Protein AF-A0A3P1VFT1-F1 (afdb_monomer)

Solvent-accessible surface area (backbone atoms only — not comparable to full-atom values): 15366 Å² total; per-residue (Å²): 92,72,48,97,87,68,54,73,53,83,83,73,58,94,86,58,62,44,76,49,86,58,48,76,47,78,49,64,51,99,87,63,56,75,48,77,50,76,49,65,57,66,39,78,56,58,48,10,32,35,35,38,40,36,21,36,88,88,65,50,74,77,51,82,69,41,78,70,46,71,70,36,50,44,68,43,76,52,70,61,79,86,79,92,46,87,33,45,38,85,73,41,82,46,87,66,40,48,51,54,36,49,71,44,80,45,80,32,57,35,31,27,42,68,26,79,34,60,32,38,43,39,41,25,37,43,67,82,77,54,83,39,78,57,78,78,71,44,75,48,72,47,41,35,73,36,72,60,91,75,79,65,62,72,60,50,46,54,39,24,39,72,36,31,41,86,71,43,54,45,65,81,72,48,88,73,59,38,31,46,59,54,59,77,76,25,56,31,47,32,36,28,28,69,60,82,81,90,84,57,72,86,51,80,81,63,51,51,72,40,52,74,40,83,90,43,96,52,40,21,49,37,53,74,74,42,67,76,67,77,71,75,82,91,84,86,84,87,85,81,55,72,48,64,48,100,84,69,49,83,41,72,63,130

Sequence (254 aa):
TVDPTGKVTFTPNKDFVGTATGVTIVRKDTNGTVAKATYTPRVLSEDGTVIAKYVNKEGEAIADTTVVVENEETGTSYTSSAKTIPGYVLTETPANANGTVTNGLTTITYVYEKATQNATVTYVDVTTGTEKVLGDIDKASGKFDEVINYSTEDRIIALQKAGYELVNDGFTTEDGRVYDADDTKNNFKVTVKQRVEPVTPNDEKPVPGQPVNPEDPNSPVWPNTAENLELTKTVTRTIKYRYNDENGKEVTAD

Structure (mmCIF, N/CA/C/O backbone):
data_AF-A0A3P1VFT1-F1
#
_entry.id   AF-A0A3P1VFT1-F1
#
loop_
_atom_site.group_PDB
_atom_site.id
_atom_site.type_symbol
_atom_site.label_atom_id
_atom_site.label_alt_id
_atom_site.label_comp_id
_atom_site.label_asym_id
_atom_site.label_entity_id
_atom_site.label_seq_id
_atom_site.pdbx_PDB_ins_code
_atom_site.Cartn_x
_atom_site.Cartn_y
_atom_site.Cartn_z
_atom_site.occupancy
_atom_site.B_iso_or_equiv
_atom_site.auth_seq_id
_atom_site.auth_comp_id
_atom_site.auth_asym_id
_atom_site.auth_atom_id
_atom_site.pdbx_PDB_model_num
ATOM 1 N N . THR A 1 1 ? -32.653 -6.678 62.222 1.00 70.44 1 THR A N 1
ATOM 2 C CA . THR A 1 1 ? -33.210 -7.062 63.544 1.00 70.44 1 THR A CA 1
ATOM 3 C C . THR A 1 1 ? -32.230 -7.976 64.261 1.00 70.44 1 THR A C 1
ATOM 5 O O . THR A 1 1 ? -31.351 -8.522 63.602 1.00 70.44 1 THR A O 1
ATOM 8 N N . VAL A 1 2 ? -32.331 -8.117 65.586 1.00 70.94 2 VAL A N 1
ATOM 9 C CA . VAL A 1 2 ? -31.485 -9.024 66.387 1.00 70.94 2 VAL A CA 1
ATOM 10 C C . VAL A 1 2 ? -32.386 -10.073 67.029 1.00 70.94 2 VAL A C 1
ATOM 12 O O . VAL A 1 2 ? -33.408 -9.703 67.604 1.00 70.94 2 VAL A O 1
ATOM 15 N N . ASP A 1 3 ? -32.045 -11.352 66.902 1.00 78.44 3 ASP A N 1
ATOM 16 C CA . ASP A 1 3 ? -32.818 -12.446 67.497 1.00 78.44 3 ASP A CA 1
ATOM 17 C C . ASP A 1 3 ? -32.327 -12.819 68.920 1.00 78.44 3 ASP A C 1
ATOM 19 O O . ASP A 1 3 ? -31.265 -12.352 69.347 1.00 78.44 3 ASP A O 1
ATOM 23 N N . PRO A 1 4 ? -33.064 -13.659 69.680 1.00 79.88 4 PRO A N 1
ATOM 24 C CA . PRO A 1 4 ? -32.678 -14.073 71.035 1.00 79.88 4 PRO A CA 1
ATOM 25 C C . PRO A 1 4 ? -31.351 -14.843 71.128 1.00 79.88 4 PRO A C 1
ATOM 27 O O . PRO A 1 4 ? -30.781 -14.940 72.212 1.00 79.88 4 PRO A O 1
ATOM 30 N N . THR A 1 5 ? -30.844 -15.379 70.012 1.00 79.12 5 THR A N 1
ATOM 31 C CA . THR A 1 5 ? -29.529 -16.043 69.935 1.00 79.12 5 THR A CA 1
ATOM 32 C C . THR A 1 5 ? -28.393 -15.052 69.662 1.00 79.12 5 THR A C 1
ATOM 34 O O . THR A 1 5 ? -27.215 -15.406 69.694 1.00 79.12 5 THR A O 1
ATOM 37 N N . GLY A 1 6 ? -28.731 -13.780 69.427 1.00 70.31 6 GLY A N 1
ATOM 38 C CA . GLY A 1 6 ? -27.792 -12.719 69.101 1.00 70.31 6 GLY A CA 1
ATOM 39 C C . GLY A 1 6 ? -27.415 -12.662 67.621 1.00 70.31 6 GLY A C 1
ATOM 40 O O . GLY A 1 6 ? -26.477 -11.935 67.287 1.00 70.31 6 GLY A O 1
ATOM 41 N N . LYS A 1 7 ? -28.116 -13.387 66.737 1.00 75.88 7 LYS A N 1
ATOM 42 C CA . LYS A 1 7 ? -27.931 -13.284 65.287 1.00 75.88 7 LYS A CA 1
ATOM 43 C C . LYS A 1 7 ? -28.556 -11.984 64.794 1.00 75.88 7 LYS A C 1
ATOM 45 O O . LYS A 1 7 ? -29.716 -11.677 65.079 1.00 75.88 7 LYS A O 1
ATOM 50 N N . VAL A 1 8 ? -27.780 -11.219 64.033 1.00 71.44 8 VAL A N 1
ATOM 51 C CA . VAL A 1 8 ? -28.236 -9.974 63.412 1.00 71.44 8 VAL A CA 1
ATOM 52 C C . VAL A 1 8 ? -28.584 -10.239 61.957 1.00 71.44 8 VAL A C 1
ATOM 54 O O . VAL A 1 8 ? -27.780 -10.801 61.220 1.00 71.44 8 VAL A O 1
ATOM 57 N N . THR A 1 9 ? -29.789 -9.844 61.550 1.00 68.25 9 THR A N 1
ATOM 58 C CA . THR A 1 9 ? -30.259 -9.972 60.164 1.00 68.25 9 THR A CA 1
ATOM 59 C C . THR A 1 9 ? -30.425 -8.588 59.550 1.00 68.25 9 THR A C 1
ATOM 61 O O . THR A 1 9 ? -31.072 -7.717 60.148 1.00 68.25 9 THR A O 1
ATOM 64 N N . PHE A 1 10 ? -29.847 -8.402 58.364 1.00 70.19 10 PHE A N 1
ATOM 65 C CA . PHE A 1 10 ? -29.941 -7.190 57.556 1.00 70.19 10 PHE A CA 1
ATOM 66 C C . PHE A 1 10 ? -30.711 -7.516 56.280 1.00 70.19 10 PHE A C 1
ATOM 68 O O . PHE A 1 10 ? -30.392 -8.492 55.606 1.00 70.19 10 PHE A O 1
ATOM 75 N N . THR A 1 11 ? -31.700 -6.690 55.954 1.00 71.81 11 THR A N 1
ATOM 76 C CA . THR A 1 11 ? -32.383 -6.729 54.661 1.00 71.81 11 THR A CA 1
ATOM 77 C C . THR A 1 11 ? -32.051 -5.414 53.966 1.00 71.81 11 THR A C 1
ATOM 79 O O . THR A 1 11 ? -32.674 -4.403 54.296 1.00 71.81 11 THR A O 1
ATOM 82 N N . PRO A 1 12 ? -31.017 -5.367 53.109 1.00 67.06 12 PRO A N 1
ATOM 83 C CA . PRO A 1 12 ? -30.743 -4.167 52.330 1.00 67.06 12 PRO A CA 1
ATOM 84 C C . PRO A 1 12 ? -31.927 -3.870 51.402 1.00 67.06 12 PRO A C 1
ATOM 86 O O . PRO A 1 12 ? -32.680 -4.776 51.031 1.00 67.06 12 PRO A O 1
ATOM 89 N N . ASN A 1 13 ? -32.097 -2.601 51.021 1.00 73.94 13 ASN A N 1
ATOM 90 C CA . ASN A 1 13 ? -32.997 -2.285 49.914 1.00 73.94 13 ASN A CA 1
ATOM 91 C C . ASN A 1 13 ? -32.516 -3.056 48.682 1.00 73.94 13 ASN A C 1
ATOM 93 O O . ASN A 1 13 ? -31.310 -3.185 48.482 1.00 73.94 13 ASN A O 1
ATOM 97 N N . LYS A 1 14 ? -33.448 -3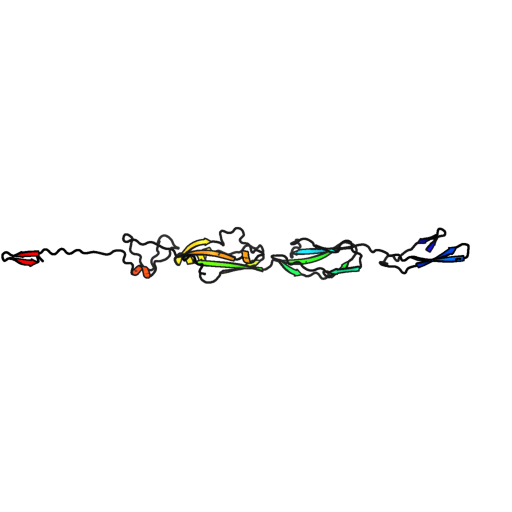.566 47.872 1.00 68.19 14 LYS A N 1
ATOM 98 C CA . LYS A 1 14 ? -33.123 -4.429 46.727 1.00 68.19 14 LYS A CA 1
ATOM 99 C C . LYS A 1 14 ? -32.102 -3.795 45.769 1.00 68.19 14 LYS A C 1
ATOM 101 O O . LYS A 1 14 ? -31.284 -4.517 45.217 1.00 68.19 14 LYS A O 1
ATOM 106 N N . ASP A 1 15 ? -32.115 -2.469 45.662 1.00 69.25 15 ASP A N 1
ATOM 107 C CA . ASP A 1 15 ? -31.240 -1.695 44.775 1.00 69.25 15 ASP A CA 1
ATOM 108 C C . ASP A 1 15 ? -30.044 -1.053 45.514 1.00 69.25 15 ASP A C 1
ATOM 110 O O . ASP A 1 15 ? -29.349 -0.202 44.964 1.00 69.25 15 ASP A O 1
ATOM 114 N N . PHE A 1 16 ? -29.815 -1.393 46.790 1.00 72.81 16 PHE A N 1
ATOM 115 C CA . PHE A 1 16 ? -28.716 -0.830 47.577 1.00 72.81 16 PHE A CA 1
ATOM 116 C C . PHE A 1 16 ? -27.405 -1.566 47.298 1.00 72.81 16 PHE A C 1
ATOM 118 O O . PHE A 1 16 ? -27.253 -2.729 47.664 1.00 72.81 16 PHE A O 1
ATOM 125 N N . VAL A 1 17 ? -26.443 -0.844 46.730 1.00 69.69 17 VAL A N 1
ATOM 126 C CA . VAL A 1 17 ? -25.058 -1.272 46.504 1.00 69.69 17 VAL A CA 1
ATOM 127 C C . VAL A 1 17 ? -24.128 -0.380 47.326 1.00 69.69 17 VAL A C 1
ATOM 129 O O . VAL A 1 17 ? -24.377 0.818 47.482 1.00 69.69 17 VAL A O 1
ATOM 132 N N . GLY A 1 18 ? -23.047 -0.952 47.853 1.00 70.19 18 GLY A N 1
ATOM 133 C CA . GLY A 1 18 ? -22.011 -0.227 48.581 1.00 70.19 18 GLY A CA 1
ATOM 134 C C . GLY A 1 18 ? -22.064 -0.419 50.097 1.00 70.19 18 GLY A C 1
ATOM 135 O O . GLY A 1 18 ? -22.628 -1.380 50.627 1.00 70.19 18 GLY A O 1
ATOM 136 N N . THR A 1 19 ? -21.390 0.472 50.823 1.00 77.94 19 THR A N 1
ATOM 137 C CA . THR A 1 19 ? -21.231 0.379 52.282 1.00 77.94 19 THR A CA 1
ATOM 138 C C . THR A 1 19 ? -22.463 0.942 52.986 1.00 77.94 19 THR A C 1
ATOM 140 O O . THR A 1 19 ? -22.729 2.141 52.919 1.00 77.94 19 THR A O 1
ATOM 143 N N . ALA A 1 20 ? -23.217 0.090 53.682 1.00 79.44 20 ALA A N 1
ATOM 144 C CA . ALA A 1 20 ? -24.379 0.520 54.453 1.00 79.44 20 ALA A CA 1
ATOM 145 C C . ALA A 1 20 ? -23.966 1.323 55.690 1.00 79.44 20 ALA A C 1
ATOM 147 O O . ALA A 1 20 ? -22.851 1.203 56.200 1.00 79.44 20 ALA A O 1
ATOM 148 N N . THR A 1 21 ? -24.899 2.108 56.230 1.00 80.94 21 THR A N 1
ATOM 149 C CA . THR A 1 21 ? -24.717 2.712 57.550 1.00 80.94 21 THR A CA 1
ATOM 150 C C . THR A 1 21 ? -24.492 1.608 58.587 1.00 80.94 21 THR A C 1
ATOM 152 O O . THR A 1 21 ? -25.321 0.709 58.741 1.00 80.94 21 THR A O 1
ATOM 155 N N . GLY A 1 22 ? -23.356 1.665 59.287 1.00 82.94 22 GLY A N 1
ATOM 156 C CA . GLY A 1 22 ? -23.007 0.679 60.304 1.00 82.94 22 GLY A CA 1
ATOM 157 C C . GLY A 1 22 ? -23.986 0.686 61.478 1.00 82.94 22 GLY A C 1
ATOM 158 O O . GLY A 1 22 ? -24.492 1.732 61.885 1.00 82.94 22 GLY A O 1
ATOM 159 N N . VAL A 1 23 ? -24.237 -0.491 62.045 1.00 81.06 23 VAL A N 1
ATOM 160 C CA . VAL A 1 23 ? -25.089 -0.669 63.221 1.00 81.06 23 VAL A CA 1
ATOM 161 C C . VAL A 1 23 ? -24.216 -0.965 64.434 1.00 81.06 23 VAL A C 1
ATOM 163 O O . VAL A 1 23 ? -23.405 -1.892 64.428 1.00 81.06 23 VAL A O 1
ATOM 166 N N . THR A 1 24 ? -24.403 -0.186 65.496 1.00 84.81 24 THR A N 1
ATOM 167 C CA . THR A 1 24 ? -23.727 -0.399 66.779 1.00 84.81 24 THR A CA 1
ATOM 168 C C . THR A 1 24 ? -24.497 -1.419 67.608 1.00 84.81 24 THR A C 1
ATOM 170 O O . THR A 1 24 ? -25.638 -1.183 68.002 1.00 84.81 24 THR A O 1
ATOM 173 N N . ILE A 1 25 ? -23.857 -2.544 67.913 1.00 82.56 25 ILE A N 1
ATOM 174 C CA . ILE A 1 25 ? -24.369 -3.569 68.817 1.00 82.56 25 ILE A CA 1
ATOM 175 C C . ILE A 1 25 ? -23.838 -3.295 70.219 1.00 82.56 25 ILE A C 1
ATOM 177 O O . ILE A 1 25 ? -22.652 -3.029 70.415 1.00 82.56 25 ILE A O 1
ATOM 181 N N . VAL A 1 26 ? -24.733 -3.388 71.199 1.00 83.31 26 VAL A N 1
ATOM 182 C CA . VAL A 1 26 ? -24.432 -3.205 72.616 1.00 83.31 26 VAL A CA 1
ATOM 183 C C . VAL A 1 26 ? -24.790 -4.492 73.353 1.00 83.31 26 VAL A C 1
ATOM 185 O O . VAL A 1 26 ? -25.928 -4.950 73.264 1.00 83.31 26 VAL A O 1
ATOM 188 N N . ARG A 1 27 ? -23.841 -5.076 74.089 1.00 79.94 27 ARG A N 1
ATOM 189 C CA . ARG A 1 27 ? -24.112 -6.168 75.039 1.00 79.94 27 ARG A CA 1
ATOM 190 C C . ARG A 1 27 ? -23.736 -5.740 76.446 1.00 79.94 27 ARG A C 1
ATOM 192 O O . ARG A 1 27 ? -22.723 -5.078 76.640 1.00 79.94 27 ARG A O 1
ATOM 199 N N . LYS A 1 28 ? -24.563 -6.128 77.413 1.00 84.56 28 LYS A N 1
ATOM 200 C CA . LYS A 1 28 ? -24.354 -5.893 78.840 1.00 84.56 28 LYS A CA 1
ATOM 201 C C . LYS A 1 28 ? -24.137 -7.247 79.513 1.00 84.56 28 LYS A C 1
ATOM 203 O O . LYS A 1 28 ? -24.934 -8.155 79.283 1.00 84.56 28 LYS A O 1
ATOM 208 N N . ASP A 1 29 ? -23.052 -7.400 80.265 1.00 80.38 29 ASP A N 1
ATOM 209 C CA . ASP A 1 29 ? -22.820 -8.615 81.052 1.00 80.38 29 ASP A CA 1
ATOM 210 C C . ASP A 1 29 ? -23.752 -8.671 82.283 1.00 80.38 29 ASP A C 1
ATOM 212 O O . ASP A 1 29 ? -24.492 -7.725 82.573 1.00 80.38 29 ASP A O 1
ATOM 216 N N . THR A 1 30 ? -23.722 -9.782 83.023 1.00 81.94 30 THR A N 1
ATOM 217 C CA . THR A 1 30 ? -24.520 -9.978 84.249 1.00 81.94 30 THR A CA 1
ATOM 218 C C . THR A 1 30 ? -24.206 -8.973 85.360 1.00 81.94 30 THR A C 1
ATOM 220 O O . THR A 1 30 ? -25.039 -8.774 86.239 1.00 81.94 30 THR A O 1
ATOM 223 N N . ASN A 1 31 ? -23.045 -8.315 85.309 1.00 82.44 31 ASN A N 1
ATOM 224 C CA . ASN A 1 31 ? -22.609 -7.302 86.275 1.00 82.44 31 ASN A CA 1
ATOM 225 C C . ASN A 1 31 ? -22.905 -5.870 85.808 1.00 82.44 31 ASN A C 1
ATOM 227 O O . ASN A 1 31 ? -22.714 -4.904 86.542 1.00 82.44 31 ASN A O 1
ATOM 231 N N . GLY A 1 32 ? -23.406 -5.723 84.589 1.00 77.44 32 GLY A N 1
ATOM 232 C CA . GLY A 1 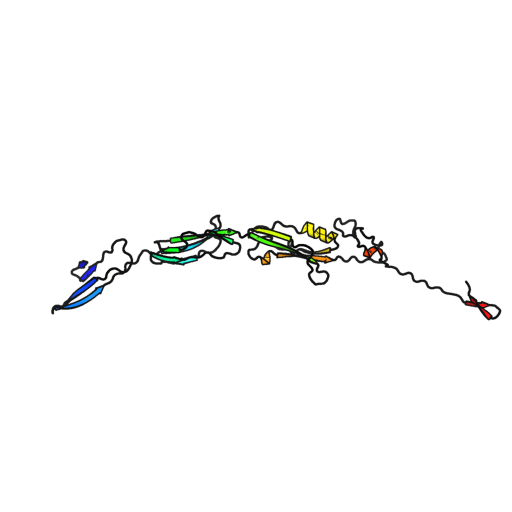32 ? -23.801 -4.467 84.001 1.00 77.44 32 GLY A CA 1
ATOM 233 C C . GLY A 1 32 ? -22.740 -3.733 83.184 1.00 77.44 32 GLY A C 1
ATOM 234 O O . GLY A 1 32 ? -23.024 -2.631 82.706 1.00 77.44 32 GLY A O 1
ATOM 235 N N . THR A 1 33 ? -21.575 -4.338 82.967 1.00 83.62 33 THR A N 1
ATOM 236 C CA . THR A 1 33 ? -20.521 -3.807 82.099 1.00 83.62 33 THR A CA 1
ATOM 237 C C . THR A 1 33 ? -20.969 -3.877 80.647 1.00 83.62 33 THR A C 1
ATOM 239 O O . THR A 1 33 ? -21.483 -4.899 80.190 1.00 83.62 33 THR A O 1
ATOM 242 N N . VAL A 1 34 ? -20.777 -2.788 79.905 1.00 88.38 34 VAL A N 1
ATOM 243 C CA . VAL A 1 34 ? -21.223 -2.679 78.515 1.00 88.38 34 VAL A CA 1
ATOM 244 C C . VAL A 1 34 ? -20.056 -2.887 77.555 1.00 88.38 34 VAL A C 1
ATOM 246 O O . VAL A 1 34 ? -19.055 -2.181 77.631 1.00 88.38 34 VAL A O 1
ATOM 249 N N . ALA A 1 35 ? -20.232 -3.787 76.591 1.00 79.62 35 ALA A N 1
ATOM 250 C CA . ALA A 1 35 ? -19.383 -3.931 75.417 1.00 79.62 35 ALA A CA 1
ATOM 251 C C . ALA A 1 35 ? -20.108 -3.394 74.176 1.00 79.62 35 ALA A C 1
ATOM 253 O O . ALA A 1 35 ? -21.306 -3.636 73.988 1.00 79.62 35 ALA A O 1
ATOM 254 N N . LYS A 1 36 ? -19.377 -2.670 73.322 1.00 87.94 36 LYS A N 1
ATOM 255 C CA . LYS A 1 36 ? -19.881 -2.139 72.051 1.00 87.94 36 LYS A CA 1
ATOM 256 C C . LYS A 1 36 ? -19.062 -2.688 70.891 1.00 87.94 36 LYS A C 1
ATOM 258 O O . LYS A 1 36 ? -17.842 -2.764 70.988 1.00 87.94 36 LYS A O 1
ATOM 263 N N . ALA A 1 37 ? -19.735 -3.010 69.795 1.00 79.44 37 ALA A N 1
ATOM 264 C CA . ALA A 1 37 ? -19.107 -3.346 68.525 1.00 79.44 37 ALA A CA 1
ATOM 265 C C . ALA A 1 37 ? -19.920 -2.730 67.386 1.00 79.44 37 ALA A C 1
ATOM 267 O O . ALA A 1 37 ? -21.148 -2.780 67.412 1.00 79.44 37 ALA A O 1
ATOM 268 N N . THR A 1 38 ? -19.251 -2.157 66.391 1.00 85.31 38 THR A N 1
ATOM 269 C CA . THR A 1 38 ? -19.910 -1.627 65.192 1.00 85.31 38 THR A CA 1
ATOM 270 C C . THR A 1 38 ? -19.778 -2.641 64.068 1.00 85.31 38 THR A C 1
ATOM 272 O O . THR A 1 38 ? -18.672 -3.086 63.773 1.00 85.31 38 THR A O 1
ATOM 275 N N . TYR A 1 39 ? -20.898 -2.999 63.442 1.00 80.12 39 TYR A N 1
ATOM 276 C CA . TYR A 1 39 ? -20.919 -3.830 62.244 1.00 80.12 39 TYR A CA 1
ATOM 277 C C . TYR A 1 39 ? -21.368 -3.000 61.043 1.00 80.12 39 TYR A C 1
ATOM 279 O O . TYR A 1 39 ? -22.463 -2.440 61.053 1.00 80.12 39 TYR A O 1
ATOM 287 N N . THR A 1 40 ? -20.538 -2.954 60.005 1.00 79.25 40 THR A N 1
ATOM 288 C CA . THR A 1 40 ? -20.798 -2.195 58.778 1.00 79.25 40 THR A CA 1
ATOM 289 C C . THR A 1 40 ? -20.852 -3.167 57.597 1.00 79.25 40 THR A C 1
ATOM 291 O O . THR A 1 40 ? -19.794 -3.597 57.137 1.00 79.25 40 THR A O 1
ATOM 294 N N . PRO A 1 41 ? -22.048 -3.570 57.122 1.00 72.31 41 PRO A N 1
ATOM 295 C CA . PRO A 1 41 ? -22.151 -4.443 55.961 1.00 72.31 41 PRO A CA 1
ATOM 296 C C . PRO A 1 41 ? -21.839 -3.682 54.667 1.00 72.31 41 PRO A C 1
ATOM 298 O O . PRO A 1 41 ? -22.211 -2.517 54.516 1.00 72.31 41 PRO A O 1
ATOM 301 N N . ARG A 1 42 ? -21.209 -4.369 53.710 1.00 73.69 42 ARG A N 1
ATOM 302 C CA . ARG A 1 42 ? -21.069 -3.922 52.318 1.00 73.69 42 ARG A CA 1
ATOM 303 C C . ARG A 1 42 ? -21.881 -4.858 51.427 1.00 73.69 42 ARG A C 1
ATOM 305 O O . ARG A 1 42 ? -21.686 -6.069 51.499 1.00 73.69 42 ARG A O 1
ATOM 312 N N . VAL A 1 43 ? -22.791 -4.303 50.632 1.00 71.31 43 VAL A N 1
ATOM 313 C CA . VAL A 1 43 ? -23.534 -5.050 49.608 1.00 71.31 43 VAL A CA 1
ATOM 314 C C . VAL A 1 43 ? -22.775 -4.901 48.298 1.00 71.31 43 VAL A C 1
ATOM 316 O O . VAL A 1 43 ? -22.556 -3.778 47.855 1.00 71.31 43 VAL A O 1
ATOM 319 N N . LEU A 1 44 ? -22.326 -6.019 47.732 1.00 61.25 44 LEU A N 1
ATOM 320 C CA . LEU A 1 44 ? -21.680 -6.052 46.420 1.00 61.25 44 LEU A CA 1
ATOM 321 C C . LEU A 1 44 ? -22.766 -5.959 45.344 1.00 61.25 44 LEU A C 1
ATOM 323 O O . LEU A 1 44 ? -23.826 -6.572 45.511 1.00 61.25 44 LEU A O 1
ATOM 327 N N . SER A 1 45 ? -22.538 -5.193 44.278 1.00 65.12 45 SER A N 1
ATOM 328 C CA . SER A 1 45 ? -23.437 -5.244 43.123 1.00 65.12 45 SER A CA 1
ATOM 329 C C . SER A 1 45 ? -23.263 -6.529 42.320 1.00 65.12 45 SER A C 1
ATOM 331 O O . SER A 1 45 ? -22.359 -7.318 42.568 1.00 65.12 45 SER A O 1
ATOM 333 N N . GLU A 1 46 ? -24.117 -6.712 41.315 1.00 76.50 46 GLU A N 1
ATOM 334 C CA . GLU A 1 46 ? -23.824 -7.639 40.223 1.00 76.50 46 GLU A CA 1
ATOM 335 C C . GLU A 1 46 ? -22.567 -7.156 39.474 1.00 76.50 46 GLU A C 1
ATOM 337 O O . GLU A 1 46 ? -22.356 -5.947 39.342 1.00 76.50 46 GLU A O 1
ATOM 342 N N . ASP A 1 47 ? -21.717 -8.080 39.033 1.00 84.75 47 ASP A N 1
ATOM 343 C CA . ASP A 1 47 ? -20.472 -7.745 38.338 1.00 84.75 47 ASP A CA 1
ATOM 344 C C . ASP A 1 47 ? -20.718 -7.617 36.827 1.00 84.75 47 ASP A C 1
ATOM 346 O O . ASP A 1 47 ? -21.586 -8.280 36.247 1.00 84.75 47 ASP A O 1
ATOM 350 N N . GLY A 1 48 ? -19.949 -6.751 36.173 1.00 91.44 48 GLY A N 1
ATOM 351 C CA . GLY A 1 48 ? -20.017 -6.528 34.735 1.00 91.44 48 GLY A CA 1
ATOM 352 C C . GLY A 1 48 ? -18.658 -6.627 34.057 1.00 91.44 48 GLY A C 1
ATOM 353 O O . GLY A 1 48 ? -17.611 -6.376 34.648 1.00 91.44 48 GLY A O 1
ATOM 354 N N . THR A 1 49 ? -18.678 -6.984 32.778 1.00 92.44 49 THR A N 1
ATOM 355 C CA . THR A 1 49 ? -17.497 -7.019 31.909 1.00 92.44 49 THR A CA 1
ATOM 356 C C . THR A 1 49 ? -17.726 -6.085 30.733 1.00 92.44 49 THR A C 1
ATOM 358 O O . THR A 1 49 ? -18.800 -6.076 30.130 1.00 92.44 49 THR A O 1
ATOM 361 N N . VAL A 1 50 ? -16.713 -5.300 30.383 1.00 97.88 50 VAL A N 1
ATOM 362 C CA . VAL A 1 50 ? -16.764 -4.389 29.238 1.00 97.88 50 VAL A CA 1
ATOM 363 C C . VAL A 1 50 ? -15.700 -4.813 28.243 1.00 97.88 50 VAL A C 1
ATOM 365 O O . VAL A 1 50 ? -14.522 -4.913 28.585 1.00 97.88 50 VAL A O 1
ATOM 368 N N . ILE A 1 51 ? -16.110 -5.040 26.999 1.00 98.00 51 ILE A N 1
ATOM 369 C CA . ILE A 1 51 ? -15.205 -5.381 25.901 1.00 98.00 51 ILE A CA 1
ATOM 370 C C . ILE A 1 51 ? -15.275 -4.334 24.794 1.00 98.00 51 ILE A C 1
ATOM 372 O O . ILE A 1 51 ? -16.331 -3.757 24.537 1.00 98.00 51 ILE A O 1
ATOM 376 N N . ALA A 1 52 ? -14.163 -4.137 24.097 1.00 98.50 52 ALA A N 1
ATOM 377 C CA . ALA A 1 52 ? -14.076 -3.336 22.888 1.00 98.50 52 ALA A CA 1
ATOM 378 C C . ALA A 1 52 ? -13.832 -4.237 21.673 1.00 98.50 52 ALA A C 1
ATOM 380 O O . ALA A 1 52 ? -12.875 -5.015 21.646 1.00 98.50 52 ALA A O 1
ATOM 381 N N . LYS A 1 53 ? -14.699 -4.122 20.667 1.00 98.44 53 LYS A N 1
ATOM 382 C CA . LYS A 1 53 ? -14.589 -4.766 19.355 1.00 98.44 53 LYS A CA 1
ATOM 383 C C . LYS A 1 53 ? -14.186 -3.743 18.299 1.00 98.44 53 LYS A C 1
ATOM 385 O O . LYS A 1 53 ? -14.552 -2.571 18.389 1.00 98.44 53 LYS A O 1
ATOM 390 N N . TYR A 1 54 ? -13.471 -4.219 17.287 1.00 98.62 54 TYR A N 1
ATOM 391 C CA . TYR A 1 54 ? -12.954 -3.415 16.185 1.00 98.62 54 TYR A CA 1
ATOM 392 C C . TYR A 1 54 ? -13.389 -4.072 14.879 1.00 98.62 54 TYR A C 1
ATOM 394 O O . TYR A 1 54 ? -12.944 -5.181 14.569 1.00 98.62 54 TYR A O 1
ATOM 402 N N . VAL A 1 55 ? -14.304 -3.424 14.164 1.00 98.44 55 VAL A N 1
ATOM 403 C CA . VAL A 1 55 ? -14.978 -4.010 12.999 1.00 98.44 55 VAL A CA 1
ATOM 404 C C . VAL A 1 55 ? -14.900 -3.105 11.774 1.00 98.44 55 VAL A C 1
ATOM 406 O O . VAL A 1 55 ? -14.728 -1.893 11.909 1.00 98.44 55 VAL A O 1
ATOM 409 N N . ASN A 1 56 ? -15.037 -3.681 10.581 1.00 97.50 56 ASN A N 1
ATOM 410 C CA . ASN A 1 56 ? -15.294 -2.917 9.357 1.00 97.50 56 ASN A CA 1
ATOM 411 C C . ASN A 1 56 ? -16.773 -2.475 9.270 1.00 97.50 56 ASN A C 1
ATOM 413 O O . ASN A 1 56 ? -17.577 -2.762 10.163 1.00 97.50 56 ASN A O 1
ATOM 417 N N . LYS A 1 57 ? -17.148 -1.764 8.197 1.00 95.12 57 LYS A N 1
ATOM 418 C CA . LYS A 1 57 ? -18.532 -1.297 7.969 1.00 95.12 57 LYS A CA 1
ATOM 419 C C . LYS A 1 57 ? -19.527 -2.445 7.779 1.00 95.12 57 LYS A C 1
ATOM 421 O O . LYS A 1 57 ? -20.719 -2.265 8.015 1.00 95.12 57 LYS A O 1
ATOM 426 N N . GLU A 1 58 ? -19.040 -3.615 7.390 1.00 96.12 58 GLU A N 1
ATOM 427 C CA . GLU A 1 58 ? -19.798 -4.852 7.221 1.00 96.12 58 GLU A CA 1
ATOM 428 C C . GLU A 1 58 ? -20.004 -5.600 8.556 1.00 96.12 58 GLU A C 1
ATOM 430 O O . GLU A 1 58 ? -20.798 -6.538 8.626 1.00 96.12 58 GLU A O 1
ATOM 435 N N . GLY A 1 59 ? -19.338 -5.162 9.632 1.00 94.50 59 GLY A N 1
ATOM 436 C CA . GLY A 1 59 ? -19.409 -5.761 10.965 1.00 94.50 59 GLY A CA 1
ATOM 437 C C . GLY A 1 59 ? -18.436 -6.923 11.197 1.00 94.50 59 GLY A C 1
ATOM 438 O O . GLY A 1 59 ? -18.488 -7.554 12.256 1.00 94.50 59 GLY A O 1
ATOM 439 N N . GLU A 1 60 ? -17.540 -7.213 10.254 1.00 97.12 60 GLU A N 1
ATOM 440 C CA . GLU A 1 60 ? -16.496 -8.228 10.405 1.00 97.12 60 GLU A CA 1
ATOM 441 C C . GLU A 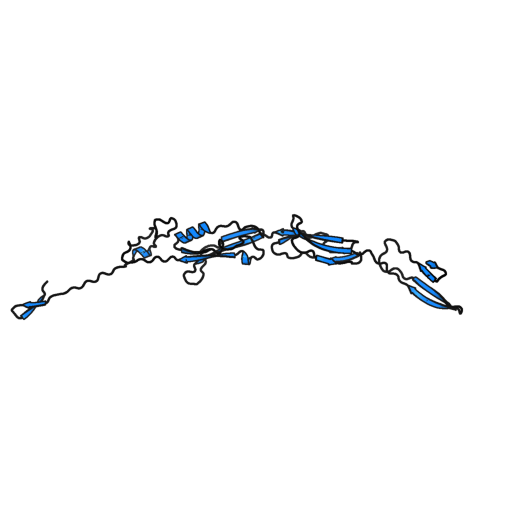1 60 ? -15.376 -7.722 11.314 1.00 97.12 60 GLU A C 1
ATOM 443 O O . GLU A 1 60 ? -14.953 -6.568 11.230 1.00 97.12 60 GLU A O 1
ATOM 448 N N . ALA A 1 61 ? -14.875 -8.595 12.189 1.00 97.06 61 ALA A N 1
ATOM 449 C CA . ALA A 1 61 ? -13.775 -8.261 13.084 1.00 97.06 61 ALA A CA 1
ATOM 450 C C . ALA A 1 61 ? -12.455 -8.131 12.308 1.00 97.06 61 ALA A C 1
ATOM 452 O O . ALA A 1 61 ? -12.048 -9.056 11.611 1.00 97.06 61 ALA A O 1
ATOM 453 N N . ILE A 1 62 ? -11.770 -7.002 12.488 1.00 97.75 62 ILE A N 1
ATOM 454 C CA . ILE A 1 62 ? -10.488 -6.686 11.828 1.00 97.75 62 ILE A CA 1
ATOM 455 C C . ILE A 1 62 ? -9.313 -6.594 12.812 1.00 97.75 62 ILE A C 1
ATOM 457 O O . ILE A 1 62 ? -8.167 -6.414 12.410 1.00 97.75 62 ILE A O 1
ATOM 461 N N . ALA A 1 63 ? -9.592 -6.701 14.111 1.00 97.56 63 ALA A N 1
ATOM 462 C CA . ALA A 1 63 ? -8.594 -6.851 15.159 1.00 97.56 63 ALA A CA 1
ATOM 463 C C . ALA A 1 63 ? -9.191 -7.587 16.363 1.00 97.56 63 ALA A C 1
ATOM 465 O O . ALA A 1 63 ? -10.412 -7.628 16.549 1.00 97.56 63 ALA A O 1
ATOM 466 N N . ASP A 1 64 ? -8.315 -8.115 17.216 1.00 96.50 64 ASP A N 1
ATOM 467 C CA . ASP A 1 64 ? -8.725 -8.816 18.428 1.00 96.50 64 ASP A CA 1
ATO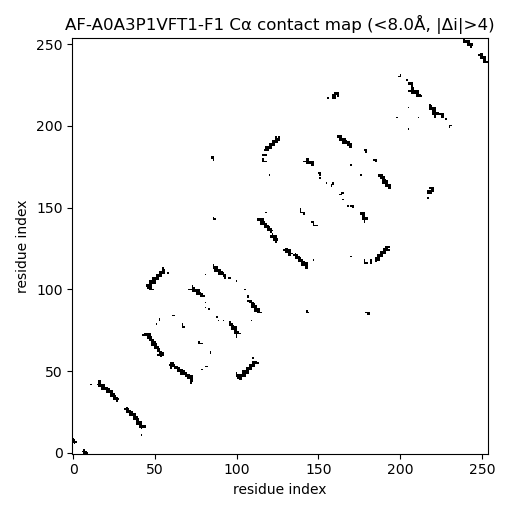M 468 C C . ASP A 1 64 ? -9.524 -7.918 19.372 1.00 96.50 64 ASP A C 1
ATOM 470 O O . ASP A 1 64 ? -9.221 -6.732 19.569 1.00 96.50 64 ASP A O 1
ATOM 474 N N . THR A 1 65 ? -10.523 -8.530 20.005 1.00 95.62 65 THR A N 1
ATOM 475 C CA . THR A 1 65 ? -11.319 -7.897 21.058 1.00 95.62 65 THR A CA 1
ATOM 476 C C . THR A 1 65 ? -10.429 -7.564 22.254 1.00 95.62 65 THR A C 1
ATOM 478 O O . THR A 1 65 ? -9.595 -8.367 22.663 1.00 95.62 65 THR A O 1
ATOM 481 N N . THR A 1 66 ? -10.621 -6.384 22.837 1.00 96.88 66 THR A N 1
ATOM 482 C CA . THR A 1 66 ? -9.944 -5.974 24.071 1.00 96.88 66 THR A CA 1
ATOM 483 C C . THR A 1 66 ? -10.904 -6.080 25.245 1.00 96.88 66 THR A C 1
ATOM 485 O O . THR A 1 66 ? -12.016 -5.563 25.181 1.00 96.88 66 THR A O 1
ATOM 488 N N . VAL A 1 67 ? -10.465 -6.705 26.335 1.00 96.06 67 VAL A N 1
ATOM 489 C CA . VAL A 1 67 ? -11.155 -6.624 27.627 1.00 96.06 67 VAL A CA 1
ATOM 490 C C . VAL A 1 67 ? -10.767 -5.295 28.271 1.00 96.06 67 VAL A C 1
ATOM 492 O O . VAL A 1 67 ? -9.590 -5.057 28.530 1.00 96.06 67 VAL A O 1
ATOM 495 N N . VAL A 1 68 ? -11.739 -4.400 28.441 1.00 97.19 68 VAL A N 1
ATOM 496 C CA . VAL A 1 68 ? -11.529 -3.060 29.015 1.00 97.19 68 VAL A CA 1
ATOM 497 C C . VAL A 1 68 ? -11.544 -3.144 30.537 1.00 97.19 68 VAL A C 1
ATOM 499 O O . VAL A 1 68 ? -10.649 -2.625 31.195 1.00 97.19 68 VAL A O 1
ATOM 502 N N . VAL A 1 69 ? -12.547 -3.834 31.077 1.00 94.06 69 VAL A N 1
ATOM 503 C CA . VAL A 1 69 ? -12.649 -4.226 32.485 1.00 94.06 69 VAL A CA 1
ATOM 504 C C . VAL A 1 69 ? -13.339 -5.583 32.570 1.00 94.06 69 VAL A C 1
ATOM 506 O O . VAL A 1 69 ? -14.164 -5.911 31.712 1.00 94.06 69 VAL A O 1
ATOM 509 N N . GLU A 1 70 ? -13.014 -6.366 33.593 1.00 94.00 70 GLU A N 1
ATOM 510 C CA . GLU A 1 70 ? -13.491 -7.738 33.764 1.00 94.00 70 GLU A CA 1
ATOM 511 C C . GLU A 1 70 ? -14.021 -7.943 35.180 1.00 94.00 70 GLU A C 1
ATOM 513 O O . GLU A 1 70 ? -13.302 -7.689 36.141 1.00 94.00 70 GLU A O 1
ATOM 518 N N . ASN A 1 71 ? -15.258 -8.439 35.291 1.00 86.81 71 ASN A N 1
ATOM 519 C CA . ASN A 1 71 ? -15.931 -8.731 36.564 1.00 86.81 71 ASN A CA 1
ATOM 520 C C . ASN A 1 71 ? -15.840 -7.583 37.590 1.00 86.81 71 ASN A C 1
ATOM 522 O O . ASN A 1 71 ? -15.550 -7.806 38.763 1.00 86.81 71 ASN A O 1
ATOM 526 N N . GLU A 1 72 ? -16.071 -6.352 37.134 1.00 88.81 72 GLU A N 1
ATOM 527 C CA . GLU A 1 72 ? -16.034 -5.157 37.979 1.00 88.81 72 GLU A CA 1
ATOM 528 C C . GLU A 1 72 ? -17.421 -4.808 38.532 1.00 88.81 72 GLU A C 1
ATOM 530 O O . GLU A 1 72 ? -18.445 -5.049 37.887 1.00 88.81 72 GLU A O 1
ATOM 535 N N . GLU A 1 73 ? -17.450 -4.177 39.710 1.00 86.50 73 GLU A N 1
ATOM 536 C CA . GLU A 1 73 ? -18.687 -3.741 40.368 1.00 86.50 73 GLU A CA 1
ATOM 537 C C . GLU A 1 73 ? -19.424 -2.719 39.477 1.00 86.50 73 GLU A C 1
ATOM 539 O O . GLU A 1 73 ? -18.815 -1.788 38.933 1.00 86.50 73 GLU A O 1
ATOM 544 N N . THR A 1 74 ? -20.745 -2.850 39.330 1.00 88.50 74 THR A N 1
ATOM 545 C CA . THR A 1 74 ? -21.569 -1.858 38.625 1.00 88.50 74 THR A CA 1
ATOM 546 C C . THR A 1 74 ? -21.347 -0.446 39.170 1.00 88.50 74 THR A C 1
ATOM 548 O O . THR A 1 74 ? -21.133 -0.228 40.361 1.00 88.50 74 THR A O 1
ATOM 551 N N . GLY A 1 75 ? -21.404 0.543 38.280 1.00 88.19 75 GLY A N 1
ATOM 552 C CA . GLY A 1 75 ? -21.113 1.937 38.616 1.00 88.19 75 GLY A CA 1
ATOM 553 C C . GLY A 1 75 ? -19.627 2.302 38.543 1.00 88.19 75 GLY A C 1
ATOM 554 O O . GLY A 1 75 ? -19.318 3.490 38.453 1.00 88.19 75 GLY A O 1
ATOM 555 N N . THR A 1 76 ? -18.714 1.324 38.494 1.00 90.69 76 THR A N 1
ATOM 556 C CA . THR A 1 76 ? -17.281 1.566 38.256 1.00 90.69 76 THR A CA 1
ATOM 557 C C . THR A 1 76 ? -17.080 2.236 36.902 1.00 90.69 76 THR A C 1
ATOM 559 O O . THR A 1 76 ? -17.623 1.782 35.897 1.00 90.69 76 THR A O 1
ATOM 562 N N . SER A 1 77 ? -16.326 3.334 36.847 1.00 96.31 77 SER A N 1
ATOM 563 C CA . SER A 1 77 ? -16.050 4.024 35.585 1.00 96.31 77 SER A CA 1
ATOM 564 C C . SER A 1 77 ? -15.083 3.222 34.720 1.00 96.31 77 SER A C 1
ATOM 566 O O . SER A 1 77 ? -14.068 2.748 35.225 1.00 96.31 77 SER A O 1
ATOM 568 N N . TYR A 1 78 ? -15.332 3.172 33.416 1.00 97.19 78 TYR A N 1
ATOM 569 C CA . TYR A 1 78 ? -14.382 2.670 32.430 1.00 97.19 78 TYR A CA 1
ATOM 570 C C . TYR A 1 78 ? -14.136 3.709 31.336 1.00 97.19 78 TYR A C 1
ATOM 572 O O . TYR A 1 78 ? -14.980 4.565 31.043 1.00 97.19 78 TYR A O 1
ATOM 580 N N . THR A 1 79 ? -12.982 3.588 30.690 1.00 98.00 79 THR A N 1
ATOM 581 C CA . THR A 1 79 ? -12.625 4.334 29.487 1.00 98.00 79 THR A CA 1
ATOM 582 C C . THR A 1 79 ? -12.028 3.372 28.472 1.00 98.00 79 THR A C 1
ATOM 584 O O . THR A 1 79 ? -11.370 2.396 28.827 1.00 98.00 79 THR A O 1
ATOM 587 N N . SER A 1 80 ? -12.275 3.626 27.193 1.00 98.06 80 SER A N 1
ATOM 588 C CA . SER A 1 80 ? -11.705 2.841 26.103 1.00 98.06 80 SER A CA 1
ATOM 589 C C . SER A 1 80 ? -11.253 3.752 24.970 1.00 98.06 80 SER A C 1
ATOM 591 O O . SER A 1 80 ? -11.720 4.886 24.822 1.00 98.06 80 SER A O 1
ATOM 593 N N . SER A 1 81 ? -10.307 3.258 24.179 1.00 96.00 81 SER A N 1
ATOM 594 C CA . SER A 1 81 ? -9.767 3.957 23.021 1.00 96.00 81 SER A CA 1
ATOM 595 C C . SER A 1 81 ? -9.757 3.057 21.790 1.00 96.00 81 SER A C 1
ATOM 597 O O . SER A 1 81 ? -9.655 1.827 21.869 1.00 96.00 81 SER A O 1
ATOM 599 N N . ALA A 1 82 ? -9.859 3.700 20.628 1.00 97.94 82 ALA A N 1
ATOM 600 C CA . ALA A 1 82 ? -9.668 3.040 19.350 1.00 97.94 82 ALA A CA 1
ATOM 601 C C . ALA A 1 82 ? -8.222 2.532 19.221 1.00 97.94 82 ALA A C 1
ATOM 603 O O . ALA A 1 82 ? -7.281 3.174 19.692 1.00 97.94 82 ALA A O 1
ATOM 604 N N . LYS A 1 83 ? -8.043 1.400 18.535 1.00 97.19 83 LYS A N 1
ATOM 605 C CA . LYS A 1 83 ? -6.724 0.913 18.113 1.00 97.19 83 LYS A CA 1
ATOM 606 C C . LYS A 1 83 ? -6.320 1.556 16.791 1.00 97.19 83 LYS A C 1
ATOM 608 O O . LYS A 1 83 ? -7.171 1.790 15.930 1.00 97.19 83 LYS A O 1
ATOM 613 N N . THR A 1 84 ? -5.020 1.747 16.606 1.00 96.94 84 THR A N 1
ATOM 614 C CA . THR A 1 84 ? -4.433 1.900 15.273 1.00 96.94 84 THR A CA 1
ATOM 615 C C . THR A 1 84 ? -4.335 0.516 14.646 1.00 96.94 84 THR A C 1
ATOM 617 O O . THR A 1 84 ? -3.680 -0.363 15.205 1.00 96.94 84 THR A O 1
ATOM 620 N N . ILE A 1 85 ? -4.998 0.316 13.510 1.00 97.38 85 ILE A N 1
ATOM 621 C CA . ILE A 1 85 ? -5.030 -0.965 12.800 1.00 97.38 85 ILE A CA 1
ATOM 622 C C . ILE A 1 85 ? -4.391 -0.735 11.423 1.00 97.38 85 ILE A C 1
ATOM 624 O O . ILE A 1 85 ? -4.910 0.090 10.668 1.00 97.38 85 ILE A O 1
ATOM 628 N N . PRO A 1 86 ? -3.263 -1.396 11.091 1.00 96.56 86 PRO A N 1
ATOM 629 C CA . PRO A 1 86 ? -2.613 -1.235 9.791 1.00 96.56 86 PRO A CA 1
ATOM 630 C C . PRO A 1 86 ? -3.593 -1.466 8.635 1.00 96.56 86 PRO A C 1
ATOM 632 O O . PRO A 1 86 ? -4.326 -2.450 8.633 1.00 96.56 86 PRO A O 1
ATOM 635 N N . GLY A 1 87 ? -3.621 -0.543 7.671 1.00 96.69 87 GLY A N 1
ATOM 636 C CA . GLY A 1 87 ? -4.514 -0.620 6.511 1.00 96.69 87 GLY A CA 1
ATOM 637 C C . GLY A 1 87 ? -5.949 -0.143 6.760 1.00 96.69 87 GLY A C 1
ATOM 638 O O . GLY A 1 87 ? -6.751 -0.152 5.828 1.00 96.69 87 GLY A O 1
ATOM 639 N N . TYR A 1 88 ? -6.284 0.325 7.967 1.00 97.94 88 TYR A N 1
ATOM 640 C CA . TYR A 1 88 ? -7.622 0.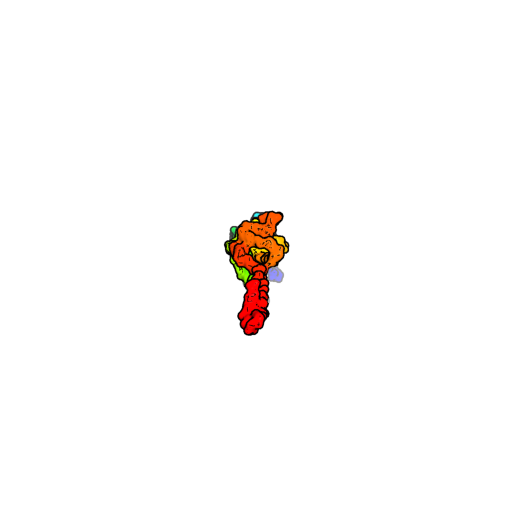807 8.315 1.00 97.94 88 TYR A CA 1
ATOM 641 C C . TYR A 1 88 ? -7.601 2.193 8.968 1.00 97.94 88 TYR A C 1
ATOM 643 O O . TYR A 1 88 ? -6.689 2.550 9.713 1.00 97.94 88 TYR A O 1
ATOM 651 N N . VAL A 1 89 ? -8.656 2.966 8.721 1.00 97.88 89 VAL A N 1
ATOM 652 C CA . VAL A 1 89 ? -8.911 4.277 9.328 1.00 97.88 89 VAL A CA 1
ATOM 653 C C . VAL A 1 89 ? -10.180 4.192 10.164 1.00 97.88 89 VAL A C 1
ATOM 655 O O . VAL A 1 89 ? -11.173 3.605 9.739 1.00 97.88 89 VAL A O 1
ATOM 658 N N . LEU A 1 90 ? -10.150 4.766 11.367 1.00 98.38 90 LEU A N 1
ATOM 659 C CA . LEU A 1 90 ? -11.320 4.837 12.238 1.00 98.38 90 LEU A CA 1
ATOM 660 C C . LEU A 1 90 ? -12.380 5.751 11.616 1.00 98.38 90 LEU A C 1
ATOM 662 O O . LEU A 1 90 ? -12.105 6.920 11.349 1.00 98.38 90 LEU A O 1
ATOM 666 N N . THR A 1 91 ? -13.597 5.240 11.449 1.00 97.62 91 THR A N 1
ATOM 667 C CA . THR A 1 91 ? -14.732 6.016 10.932 1.00 97.62 91 THR A CA 1
ATOM 668 C C . THR A 1 91 ? -15.732 6.386 12.011 1.00 97.62 91 THR A C 1
ATOM 670 O O . THR A 1 91 ? -16.353 7.441 11.920 1.00 97.62 91 THR A O 1
ATOM 673 N N . GLU A 1 92 ? -15.890 5.548 13.039 1.00 97.62 92 GLU A N 1
ATOM 674 C CA . GLU A 1 92 ? -16.871 5.780 14.097 1.00 97.62 92 GLU A CA 1
ATOM 675 C C . GLU A 1 92 ? -16.304 5.450 15.478 1.00 97.62 92 GLU A C 1
ATOM 677 O O . GLU A 1 92 ? -15.873 4.327 15.752 1.00 97.62 92 GLU A O 1
ATOM 682 N N . THR A 1 93 ? -16.341 6.449 16.362 1.00 97.38 93 THR A N 1
ATOM 683 C CA . THR A 1 93 ? -16.153 6.253 17.802 1.00 97.38 93 THR A CA 1
ATOM 684 C C . THR A 1 93 ? -17.531 6.088 18.442 1.00 97.38 93 THR A C 1
ATOM 686 O O . THR A 1 93 ? -18.345 7.007 18.330 1.00 97.38 93 THR A O 1
ATOM 689 N N . PRO A 1 94 ? -17.810 4.974 19.134 1.00 97.62 94 PRO A N 1
ATOM 690 C CA . PRO A 1 94 ? -19.119 4.748 19.726 1.00 97.62 94 PRO A CA 1
ATOM 691 C C . PRO A 1 94 ? -19.361 5.674 20.926 1.00 97.62 94 PRO A C 1
ATOM 693 O O . PRO A 1 94 ? -18.448 5.988 21.694 1.00 97.62 94 PRO A O 1
ATOM 696 N N . ALA A 1 95 ? -20.617 6.073 21.138 1.00 97.88 95 ALA A N 1
ATOM 697 C CA . ALA A 1 95 ? -20.993 6.981 22.228 1.00 97.88 95 ALA A CA 1
ATOM 698 C C . ALA A 1 95 ? -20.725 6.400 23.631 1.00 97.88 95 ALA A C 1
ATOM 700 O O . ALA A 1 95 ? -20.501 7.153 24.576 1.00 97.88 95 ALA A O 1
ATOM 701 N N . ASN A 1 96 ? -20.713 5.069 23.764 1.00 97.06 96 ASN A N 1
ATOM 702 C CA . ASN A 1 96 ? -20.412 4.355 25.005 1.00 97.06 96 ASN A CA 1
ATOM 703 C C . ASN A 1 96 ? -18.919 4.013 25.170 1.00 97.06 96 ASN A C 1
ATOM 705 O O . ASN A 1 96 ? -18.591 3.148 25.974 1.00 97.06 96 ASN A O 1
ATOM 709 N N . ALA A 1 97 ? -18.002 4.668 24.444 1.00 97.94 97 ALA A N 1
ATOM 710 C CA . ALA A 1 97 ? -16.559 4.470 24.632 1.00 97.94 97 ALA A CA 1
ATOM 711 C C . ALA A 1 97 ? -16.090 4.776 26.070 1.00 97.94 97 ALA A C 1
ATOM 713 O O . ALA A 1 97 ? -15.081 4.238 26.526 1.00 97.94 97 ALA A O 1
ATOM 714 N N . ASN A 1 98 ? -16.829 5.625 26.789 1.00 97.62 98 ASN A N 1
ATOM 715 C CA . ASN A 1 98 ? -16.626 5.914 28.203 1.00 97.62 98 ASN A CA 1
ATOM 716 C C . ASN A 1 98 ? -17.969 5.823 28.925 1.00 97.62 98 ASN A C 1
ATOM 718 O O . ASN A 1 98 ? -18.998 6.236 28.386 1.00 97.62 98 ASN A O 1
ATOM 722 N N . GLY A 1 99 ? -17.958 5.322 30.154 1.00 96.94 99 GLY A N 1
ATOM 723 C CA . GLY A 1 99 ? -19.180 5.157 30.927 1.00 96.94 99 GLY A CA 1
ATOM 724 C C . GLY A 1 99 ? -18.924 4.476 32.257 1.00 96.94 99 GLY A C 1
ATOM 725 O O . GLY A 1 99 ? -17.813 4.507 32.785 1.00 96.94 99 GLY A O 1
ATOM 726 N N . THR A 1 100 ? -19.966 3.859 32.797 1.00 95.06 100 THR A N 1
ATOM 727 C CA . THR A 1 100 ? -19.895 3.048 34.010 1.00 95.06 100 THR A CA 1
ATOM 728 C C . THR A 1 100 ? -20.314 1.615 33.718 1.00 95.06 100 THR A C 1
ATOM 730 O O . THR A 1 100 ? -21.148 1.364 32.845 1.00 95.06 100 THR A O 1
ATOM 733 N N . VAL A 1 101 ? -19.718 0.662 34.432 1.00 93.62 101 VAL A N 1
ATOM 734 C CA . VAL A 1 101 ? -20.031 -0.763 34.318 1.00 93.62 101 VAL A CA 1
ATOM 735 C C . VAL A 1 101 ? -21.498 -0.999 34.679 1.00 93.62 101 VAL A C 1
ATOM 737 O O . VAL A 1 101 ? -22.003 -0.482 35.678 1.00 93.62 101 VAL A O 1
ATOM 740 N N . THR A 1 102 ? -22.179 -1.789 33.856 1.00 91.25 102 THR A N 1
ATOM 741 C CA . THR A 1 102 ? -23.537 -2.293 34.087 1.00 91.25 102 THR A CA 1
ATOM 742 C C . THR A 1 102 ? -23.481 -3.800 34.289 1.00 91.25 102 THR A C 1
ATOM 744 O O . THR A 1 102 ? -22.518 -4.431 33.861 1.00 91.25 102 THR A O 1
ATOM 747 N N . ASN A 1 103 ? -24.517 -4.389 34.891 1.00 88.44 103 ASN A N 1
ATOM 748 C CA . ASN A 1 103 ? -24.582 -5.840 35.050 1.00 88.44 103 ASN A CA 1
ATOM 749 C C . ASN A 1 103 ? -24.486 -6.542 33.680 1.00 88.44 103 ASN A C 1
ATOM 751 O O . ASN A 1 103 ? -25.172 -6.156 32.728 1.00 88.44 103 ASN A O 1
ATOM 755 N N . GLY A 1 104 ? -23.652 -7.578 33.598 1.00 88.44 104 GLY A N 1
ATOM 756 C CA . GLY A 1 104 ? -23.467 -8.393 32.403 1.00 88.44 104 GLY A CA 1
ATOM 757 C C . GLY A 1 104 ? -22.381 -7.876 31.457 1.00 88.44 104 GLY A C 1
ATOM 758 O O . GLY A 1 104 ? -21.393 -7.279 31.877 1.00 88.44 104 GLY A O 1
ATOM 759 N N . LEU A 1 105 ? -22.533 -8.172 30.162 1.00 91.62 105 LEU A N 1
ATOM 760 C CA . LEU A 1 105 ? -21.551 -7.830 29.131 1.00 91.62 105 LEU A CA 1
ATOM 761 C C . LEU A 1 105 ? -21.947 -6.549 28.396 1.00 91.62 105 LEU A C 1
ATOM 763 O O . LEU A 1 105 ? -22.947 -6.521 27.679 1.00 91.62 105 LEU A O 1
ATOM 767 N N . THR A 1 106 ? -21.095 -5.535 28.475 1.00 96.25 106 THR A N 1
ATOM 768 C CA . THR A 1 106 ? -21.194 -4.330 27.648 1.00 96.25 106 THR A CA 1
ATOM 769 C C . THR A 1 106 ? -20.201 -4.417 26.497 1.00 96.25 106 THR A C 1
ATOM 771 O O . THR A 1 106 ? -19.020 -4.696 26.696 1.00 96.25 106 THR A O 1
ATOM 774 N N . THR A 1 107 ? -20.676 -4.173 25.274 1.00 97.62 107 THR A N 1
ATOM 775 C CA . THR A 1 107 ? -19.834 -4.159 24.071 1.00 97.62 107 THR A CA 1
ATOM 776 C C . THR A 1 107 ? -19.698 -2.739 23.534 1.00 97.62 107 THR A C 1
ATOM 778 O O . THR A 1 107 ? -20.686 -2.076 23.217 1.00 97.62 107 THR A O 1
ATOM 781 N N . ILE A 1 108 ? -18.457 -2.292 23.404 1.00 98.56 108 ILE A N 1
ATOM 782 C CA . ILE A 1 108 ? -18.052 -1.060 22.733 1.00 98.56 108 ILE A CA 1
ATOM 783 C C . ILE A 1 108 ? -17.610 -1.457 21.326 1.00 98.56 108 ILE A C 1
ATOM 785 O O . ILE A 1 108 ? -16.790 -2.360 21.181 1.00 98.56 108 ILE A O 1
ATOM 789 N N . THR A 1 109 ? -18.155 -0.826 20.287 1.00 98.38 109 THR A N 1
ATOM 790 C CA . THR A 1 109 ? -17.838 -1.185 18.894 1.00 98.38 109 THR A CA 1
ATOM 791 C C . THR A 1 109 ? -17.236 0.007 18.172 1.00 98.38 109 THR A C 1
ATOM 793 O O . THR A 1 109 ? -17.925 0.990 17.924 1.00 98.38 109 THR A O 1
ATOM 796 N N . TYR A 1 110 ? -15.954 -0.087 17.837 1.00 98.75 110 TYR A N 1
ATOM 797 C CA . TYR A 1 110 ? -15.279 0.862 16.958 1.00 98.75 110 TYR A CA 1
ATOM 798 C C . TYR A 1 110 ? -15.405 0.388 15.513 1.00 98.75 110 TYR A C 1
ATOM 800 O O . TYR A 1 110 ? -15.092 -0.770 15.220 1.00 98.75 110 TYR A O 1
ATOM 808 N N . VAL A 1 111 ? -15.840 1.282 14.626 1.00 98.62 111 VAL A N 1
ATOM 809 C CA . VAL A 1 111 ? -16.028 0.977 13.201 1.00 98.62 111 VAL A CA 1
ATOM 810 C C . VAL A 1 111 ? -14.931 1.644 12.386 1.00 98.62 111 VAL A C 1
ATOM 812 O O . VAL A 1 111 ? -14.603 2.814 12.606 1.00 98.62 111 VAL A O 1
ATOM 815 N N . TYR A 1 112 ? -14.378 0.892 11.444 1.00 98.62 112 TYR A N 1
ATOM 816 C CA . TYR A 1 112 ? -13.272 1.292 10.589 1.00 98.62 112 TYR A CA 1
ATOM 817 C C . TYR A 1 112 ? -13.610 1.109 9.108 1.00 98.62 112 TYR A C 1
ATOM 819 O O . TYR A 1 112 ? -14.484 0.329 8.731 1.00 98.62 112 TYR A O 1
ATOM 827 N N . GLU A 1 113 ? -12.846 1.781 8.254 1.00 97.94 113 GLU A N 1
ATOM 828 C CA . GLU A 1 113 ? -12.827 1.554 6.811 1.00 97.94 113 GLU A CA 1
ATOM 829 C C . GLU A 1 113 ? -11.410 1.294 6.311 1.00 97.94 113 GLU A C 1
ATOM 831 O O . GLU A 1 113 ? -10.439 1.756 6.912 1.00 97.94 113 GLU A O 1
ATOM 836 N N . LYS A 1 114 ? -11.285 0.576 5.191 1.00 97.69 114 LYS A N 1
ATOM 837 C CA . LYS A 1 114 ? -9.995 0.392 4.521 1.00 97.69 114 LYS A CA 1
ATOM 838 C C . LYS A 1 114 ? -9.388 1.759 4.171 1.00 97.69 114 LYS A C 1
ATOM 840 O O . LYS A 1 114 ? -10.033 2.615 3.544 1.00 97.69 114 LYS A O 1
ATOM 845 N N . ALA A 1 115 ? -8.139 1.955 4.580 1.00 96.88 115 ALA A N 1
ATOM 846 C CA . ALA A 1 115 ? -7.360 3.150 4.297 1.00 96.88 115 ALA A CA 1
ATOM 847 C C . ALA A 1 115 ? -7.110 3.277 2.790 1.00 96.88 115 ALA A C 1
ATOM 849 O O . ALA A 1 115 ? -7.009 2.275 2.082 1.00 96.88 115 ALA A O 1
ATOM 850 N N . THR A 1 116 ? -7.015 4.510 2.297 1.00 96.50 116 THR A N 1
ATOM 851 C CA . THR A 1 116 ? -6.512 4.758 0.942 1.00 96.50 116 THR A CA 1
ATOM 852 C C . THR A 1 116 ? -4.991 4.725 0.977 1.00 96.50 116 THR A C 1
ATOM 854 O O . THR A 1 116 ? -4.396 5.481 1.740 1.00 96.50 116 THR A O 1
ATOM 857 N N . GLN A 1 117 ? -4.397 3.897 0.127 1.00 97.00 117 GLN A N 1
ATOM 858 C CA . GLN A 1 117 ? -2.960 3.755 -0.045 1.00 97.00 117 GLN A CA 1
ATOM 859 C C . GLN A 1 117 ? -2.516 4.300 -1.395 1.00 97.00 117 GLN A C 1
ATOM 861 O O . GLN A 1 117 ? -3.311 4.432 -2.332 1.00 97.00 117 GLN A O 1
ATOM 866 N N . ASN A 1 118 ? -1.229 4.620 -1.486 1.00 94.88 118 ASN A N 1
ATOM 867 C CA . ASN A 1 118 ? -0.607 5.096 -2.712 1.00 94.88 118 ASN A CA 1
ATOM 868 C C . ASN A 1 118 ? 0.504 4.138 -3.119 1.00 94.88 118 ASN A C 1
ATOM 870 O O . ASN A 1 118 ? 1.277 3.684 -2.282 1.00 94.88 118 ASN A O 1
ATOM 874 N N . ALA A 1 119 ? 0.593 3.881 -4.415 1.00 95.06 119 ALA A N 1
ATOM 875 C CA . ALA A 1 119 ? 1.650 3.105 -5.026 1.00 95.06 119 ALA A CA 1
ATOM 876 C C . ALA A 1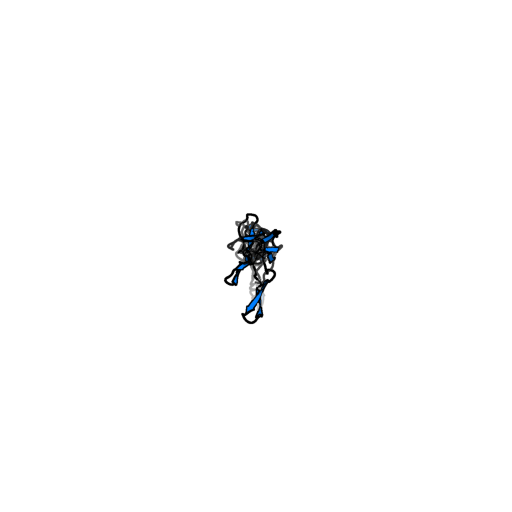 119 ? 2.430 3.968 -6.009 1.00 95.06 119 ALA A C 1
ATOM 878 O O . ALA A 1 119 ? 1.872 4.878 -6.636 1.00 95.06 119 ALA A O 1
ATOM 879 N N . THR A 1 120 ? 3.716 3.666 -6.152 1.00 96.00 120 THR A N 1
ATOM 880 C CA . THR A 1 120 ? 4.579 4.333 -7.125 1.00 96.00 120 THR A CA 1
ATOM 881 C C . THR A 1 120 ? 5.301 3.328 -7.999 1.00 96.00 120 THR A C 1
ATOM 883 O O . THR A 1 120 ? 5.683 2.258 -7.536 1.00 96.00 120 THR A O 1
ATOM 886 N N . VAL A 1 121 ? 5.511 3.679 -9.266 1.00 96.62 121 VAL A N 1
ATOM 887 C CA . VAL A 1 121 ? 6.360 2.912 -10.178 1.00 96.62 121 VAL A CA 1
ATOM 888 C C . VAL A 1 121 ? 7.425 3.840 -10.737 1.00 96.62 121 VAL A C 1
ATOM 890 O O . VAL A 1 121 ? 7.131 4.847 -11.385 1.00 96.62 121 VAL A O 1
ATOM 893 N N . THR A 1 122 ? 8.682 3.512 -10.446 1.00 97.62 122 THR A N 1
ATOM 894 C CA . THR A 1 122 ? 9.840 4.298 -10.877 1.00 97.62 122 THR A CA 1
ATOM 895 C C . THR A 1 122 ? 10.627 3.541 -11.935 1.00 97.62 122 THR A C 1
ATOM 897 O O . THR A 1 122 ? 11.004 2.389 -11.730 1.00 97.62 122 THR A O 1
ATOM 900 N N . TYR A 1 123 ? 10.926 4.215 -13.042 1.00 98.38 123 TYR A N 1
ATOM 901 C CA . TYR A 1 123 ? 11.757 3.690 -14.120 1.00 98.38 123 TYR A CA 1
ATOM 902 C C . TYR A 1 123 ? 13.172 4.233 -13.962 1.00 98.38 123 TYR A C 1
ATOM 904 O O . TYR A 1 123 ? 13.352 5.449 -13.869 1.00 98.38 123 TYR A O 1
ATOM 912 N N . VAL A 1 124 ? 14.172 3.356 -13.916 1.00 98.44 124 VAL A N 1
ATOM 913 C CA . VAL A 1 124 ? 15.567 3.752 -13.699 1.00 98.44 124 VAL A CA 1
ATOM 914 C C . VAL A 1 124 ? 16.500 3.181 -14.762 1.00 98.44 124 VAL A C 1
ATOM 916 O O . VAL A 1 124 ? 16.440 2.001 -15.101 1.00 98.44 124 VAL A O 1
ATOM 919 N N . ASP A 1 125 ? 17.393 4.029 -15.262 1.00 98.38 125 ASP A N 1
ATOM 920 C CA . ASP A 1 125 ? 18.555 3.649 -16.059 1.00 98.38 125 ASP A CA 1
ATOM 921 C C . ASP A 1 125 ? 19.686 3.212 -15.119 1.00 98.38 125 ASP A C 1
ATOM 923 O O . ASP A 1 125 ? 20.079 3.971 -14.230 1.00 98.38 125 ASP A O 1
ATOM 927 N N . VAL A 1 126 ? 20.200 1.997 -15.316 1.00 97.81 126 VAL A N 1
ATOM 928 C CA . VAL A 1 126 ? 21.309 1.415 -14.541 1.00 97.81 126 VAL A CA 1
ATOM 929 C C . VAL A 1 126 ? 22.574 1.178 -15.373 1.00 97.81 126 VAL A C 1
ATOM 931 O O . VAL A 1 126 ? 23.484 0.481 -14.930 1.00 97.81 126 VAL A O 1
ATOM 934 N N . THR A 1 127 ? 22.674 1.773 -16.566 1.00 96.62 127 THR A N 1
ATOM 935 C CA . THR A 1 127 ? 23.790 1.565 -17.515 1.00 96.62 127 THR A CA 1
ATOM 936 C C . THR A 1 127 ? 25.164 1.799 -16.891 1.00 96.62 127 THR A C 1
ATOM 938 O O . THR A 1 127 ? 26.115 1.078 -17.178 1.00 96.62 127 THR A O 1
ATOM 941 N N . THR A 1 128 ? 25.284 2.810 -16.031 1.00 94.56 128 THR A N 1
ATOM 942 C CA . THR A 1 128 ? 26.558 3.215 -15.417 1.00 94.56 128 THR A CA 1
ATOM 943 C C . THR A 1 128 ? 26.814 2.558 -14.059 1.00 94.56 128 THR A C 1
ATOM 945 O O . THR A 1 128 ? 27.813 2.870 -13.414 1.00 94.56 128 THR A O 1
ATOM 948 N N . GLY A 1 129 ? 25.913 1.685 -13.595 1.00 90.38 129 GLY A N 1
ATOM 949 C CA . GLY A 1 129 ? 25.916 1.134 -12.236 1.00 90.38 129 GLY A CA 1
ATOM 950 C C . GLY A 1 129 ? 25.316 2.062 -11.171 1.00 90.38 129 GLY A C 1
ATOM 951 O O . GLY A 1 129 ? 25.074 1.615 -10.053 1.00 90.38 129 GLY A O 1
ATOM 952 N N . THR A 1 130 ? 25.022 3.320 -11.512 1.00 95.00 130 THR A N 1
ATOM 953 C CA . THR A 1 130 ? 24.272 4.256 -10.661 1.00 95.00 130 THR A CA 1
ATOM 954 C C . THR A 1 130 ? 22.861 4.411 -11.206 1.00 95.00 130 THR A C 1
ATOM 956 O O . THR A 1 130 ? 22.689 4.660 -12.398 1.00 95.00 130 THR A O 1
ATOM 959 N N . GLU A 1 131 ? 21.854 4.313 -10.338 1.00 97.25 131 GLU A N 1
ATOM 960 C CA . GLU A 1 131 ? 20.460 4.502 -10.737 1.00 97.25 131 GLU A CA 1
ATOM 961 C C . GLU A 1 131 ? 20.186 5.955 -11.147 1.00 97.25 131 GLU A C 1
ATOM 963 O O . GLU A 1 131 ? 20.424 6.897 -10.386 1.00 97.25 131 GLU A O 1
ATOM 968 N N . LYS A 1 132 ? 19.626 6.133 -12.344 1.00 97.81 132 LYS A N 1
ATOM 969 C CA . LYS A 1 132 ? 19.126 7.417 -12.838 1.00 97.81 132 LYS A CA 1
ATOM 970 C C . LYS A 1 132 ? 17.645 7.298 -13.177 1.00 97.81 132 LYS A C 1
ATOM 972 O O . LYS A 1 132 ? 17.279 6.564 -14.086 1.00 97.81 132 LYS A O 1
ATOM 977 N N . VAL A 1 133 ? 16.799 8.062 -12.489 1.00 98.00 133 VAL A N 1
ATOM 978 C CA . VAL A 1 133 ? 15.351 8.092 -12.755 1.00 98.00 133 VAL A CA 1
ATOM 979 C C . VAL A 1 133 ? 15.061 8.632 -14.162 1.00 98.00 133 VAL A C 1
ATOM 981 O O . VAL A 1 133 ? 15.644 9.632 -14.592 1.00 98.00 133 VAL A O 1
ATOM 984 N N . LEU A 1 134 ? 14.155 7.957 -14.871 1.00 97.56 134 LEU A N 1
ATOM 985 C CA . LEU A 1 134 ? 13.730 8.267 -16.232 1.00 97.56 134 LEU A CA 1
ATOM 986 C C . LEU A 1 134 ? 12.318 8.868 -16.246 1.00 97.56 134 LEU A C 1
ATOM 988 O O . LEU A 1 134 ? 11.310 8.156 -16.244 1.00 97.56 134 LEU A O 1
ATOM 992 N N . GLY A 1 135 ? 12.261 10.198 -16.327 1.00 95.50 135 GLY A N 1
ATOM 993 C CA . GLY A 1 135 ? 11.010 10.952 -16.411 1.00 95.50 135 GLY A CA 1
ATOM 994 C C . GLY A 1 135 ? 10.233 10.978 -15.094 1.00 95.50 135 GLY A C 1
ATOM 995 O O . GLY A 1 135 ? 10.817 10.882 -14.015 1.00 95.50 135 GLY A O 1
ATOM 996 N N . ASP A 1 136 ? 8.915 11.130 -15.200 1.00 96.88 136 ASP A N 1
ATOM 997 C CA . ASP A 1 136 ? 8.024 11.254 -14.045 1.00 96.88 136 ASP A CA 1
ATOM 998 C C . ASP A 1 136 ? 7.768 9.908 -13.358 1.00 96.88 136 ASP A C 1
ATOM 1000 O O . ASP A 1 136 ? 7.754 8.862 -14.002 1.00 96.88 136 ASP A O 1
ATOM 1004 N N . ILE A 1 137 ? 7.525 9.931 -12.049 1.00 96.88 137 ILE A N 1
ATOM 1005 C CA . ILE A 1 137 ? 7.143 8.737 -11.286 1.00 96.88 137 ILE A CA 1
ATOM 1006 C C . ILE A 1 137 ? 5.653 8.479 -11.495 1.00 96.88 137 ILE A C 1
ATOM 1008 O O . ILE A 1 137 ? 4.833 9.359 -11.213 1.00 96.88 137 ILE A O 1
ATOM 1012 N N . ASP A 1 138 ? 5.312 7.268 -11.928 1.00 96.31 138 ASP A N 1
ATOM 1013 C CA . ASP A 1 138 ? 3.917 6.867 -12.072 1.00 96.31 138 ASP A CA 1
ATOM 1014 C C . ASP A 1 138 ? 3.311 6.607 -10.701 1.00 96.31 138 ASP A C 1
ATOM 1016 O O . ASP A 1 138 ? 3.962 6.067 -9.805 1.00 96.31 138 ASP A O 1
ATOM 1020 N N . LYS A 1 139 ? 2.061 7.032 -10.528 1.00 95.50 139 LYS A N 1
ATOM 1021 C CA . LYS A 1 139 ? 1.346 6.957 -9.256 1.00 95.50 139 LYS A CA 1
ATOM 1022 C C . LYS A 1 139 ? -0.002 6.301 -9.464 1.00 95.50 139 LYS A C 1
ATOM 1024 O O . LYS A 1 139 ? -0.711 6.627 -10.414 1.00 95.50 139 LYS A O 1
ATOM 1029 N N . ALA A 1 140 ? -0.372 5.447 -8.527 1.00 94.94 140 ALA A N 1
ATOM 1030 C CA . ALA A 1 140 ? -1.702 4.871 -8.435 1.00 94.94 140 ALA A CA 1
ATOM 1031 C C . ALA A 1 140 ? -2.185 4.966 -6.987 1.00 94.94 140 ALA A C 1
ATOM 1033 O O . ALA A 1 140 ? -1.377 4.968 -6.060 1.00 94.94 140 ALA A O 1
ATOM 1034 N N . SER A 1 141 ? -3.493 5.017 -6.775 1.00 94.94 141 SER A N 1
ATOM 1035 C CA . SER A 1 141 ? -4.079 4.956 -5.438 1.00 94.94 141 SER A CA 1
ATOM 1036 C C . SER A 1 141 ? -5.299 4.048 -5.421 1.00 94.94 141 SER A C 1
ATOM 1038 O O . SER A 1 141 ? -5.998 3.903 -6.424 1.00 94.94 141 SER A O 1
ATOM 1040 N N . GLY A 1 142 ? -5.540 3.433 -4.271 1.00 95.94 142 GLY A N 1
ATOM 1041 C CA . GLY A 1 142 ? -6.638 2.495 -4.063 1.00 95.94 142 GLY A CA 1
ATOM 1042 C C . GLY A 1 142 ? -6.786 2.159 -2.590 1.00 95.94 142 GLY A C 1
ATOM 1043 O O . GLY A 1 142 ? -6.088 2.726 -1.745 1.00 95.94 142 GLY A O 1
ATOM 1044 N N . LYS A 1 143 ? -7.737 1.295 -2.245 1.00 96.06 143 LYS A N 1
ATOM 1045 C CA . LYS A 1 143 ? -7.920 0.878 -0.853 1.00 96.06 143 LYS A CA 1
ATOM 1046 C C . LYS A 1 143 ? -6.948 -0.233 -0.487 1.00 96.06 143 LYS A C 1
ATOM 1048 O O . LYS A 1 143 ? -6.569 -1.037 -1.329 1.00 96.06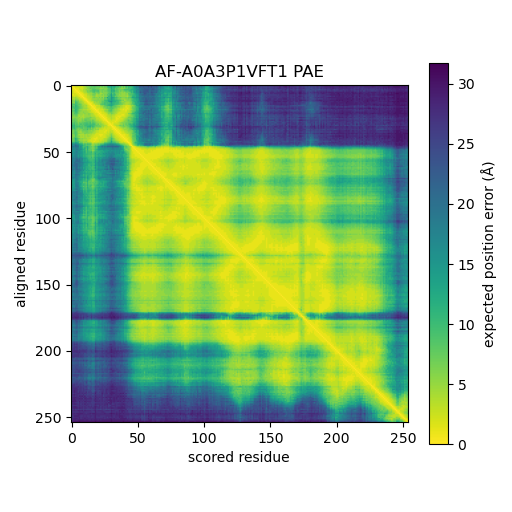 143 LYS A O 1
ATOM 1053 N N . PHE A 1 144 ? -6.574 -0.286 0.789 1.00 96.12 144 PHE A N 1
ATOM 1054 C CA . PHE A 1 144 ? -5.833 -1.408 1.363 1.00 96.12 144 PHE A CA 1
ATOM 1055 C C . PHE A 1 144 ? -6.414 -2.754 0.890 1.00 96.12 144 PHE A C 1
ATOM 1057 O O . PHE A 1 144 ? -7.634 -2.953 0.912 1.00 96.12 144 PHE A O 1
ATOM 1064 N N . ASP A 1 145 ? -5.532 -3.666 0.478 1.00 94.12 145 ASP A N 1
ATOM 1065 C CA . ASP A 1 145 ? -5.856 -5.020 0.018 1.00 94.12 145 ASP A CA 1
ATOM 1066 C C . ASP A 1 145 ? -6.649 -5.071 -1.317 1.00 94.12 145 ASP A C 1
ATOM 1068 O O . ASP A 1 145 ? -7.058 -6.133 -1.775 1.00 94.12 145 ASP A O 1
ATOM 1072 N N . GLU A 1 146 ? -6.822 -3.938 -2.013 1.00 95.31 146 GLU A N 1
ATOM 1073 C CA . GLU A 1 146 ? -7.253 -3.926 -3.421 1.00 95.31 146 GLU A CA 1
ATOM 1074 C C . GLU A 1 146 ? -6.080 -4.133 -4.374 1.00 95.31 146 GLU A C 1
ATOM 1076 O O . GLU A 1 146 ? -4.960 -3.704 -4.102 1.00 95.31 146 GLU A O 1
ATOM 1081 N N . VAL A 1 147 ? -6.362 -4.725 -5.537 1.00 93.81 147 VAL A N 1
ATOM 1082 C CA . VAL A 1 147 ? -5.372 -4.905 -6.601 1.00 93.81 147 VAL A CA 1
ATOM 1083 C C . VAL A 1 147 ? -4.988 -3.559 -7.225 1.00 93.81 147 VAL A C 1
ATOM 1085 O O . VAL A 1 147 ? -5.844 -2.774 -7.630 1.00 93.81 147 VAL A O 1
ATOM 1088 N N . ILE A 1 148 ? -3.687 -3.325 -7.373 1.00 94.75 148 ILE A N 1
ATOM 1089 C CA . ILE A 1 148 ? -3.104 -2.191 -8.082 1.00 94.75 148 ILE A CA 1
ATOM 1090 C C . ILE A 1 148 ? -3.301 -2.420 -9.582 1.00 94.75 148 ILE A C 1
ATOM 1092 O O . ILE A 1 148 ? -2.562 -3.168 -10.226 1.00 94.75 148 ILE A O 1
ATOM 1096 N N . ASN A 1 149 ? -4.322 -1.778 -10.145 1.00 91.44 149 ASN A N 1
ATOM 1097 C CA . ASN A 1 149 ? -4.634 -1.853 -11.569 1.00 91.44 149 ASN A CA 1
ATOM 1098 C C . ASN A 1 149 ? -3.724 -0.914 -12.381 1.00 91.44 149 ASN A C 1
ATOM 1100 O O . ASN A 1 149 ? -4.114 0.194 -12.749 1.00 91.44 149 ASN A O 1
ATOM 1104 N N . TYR A 1 150 ? -2.490 -1.351 -12.613 1.00 93.19 150 TYR A N 1
ATOM 1105 C CA . TYR A 1 150 ? -1.467 -0.640 -13.378 1.00 93.19 150 TYR A CA 1
ATOM 1106 C C . TYR A 1 150 ? -0.748 -1.621 -14.318 1.00 93.19 150 TYR A C 1
ATOM 1108 O O . TYR A 1 150 ? -0.740 -2.826 -14.068 1.00 93.19 150 TYR A O 1
ATOM 1116 N N . SER A 1 151 ? -0.155 -1.118 -15.404 1.00 93.44 151 SER A N 1
ATOM 1117 C CA . SER A 1 151 ? 0.679 -1.904 -16.319 1.00 93.44 151 SER A CA 1
ATOM 1118 C C . SER A 1 151 ? 1.937 -1.124 -16.685 1.00 93.44 151 SER A C 1
ATOM 1120 O O . SER A 1 151 ? 1.880 0.075 -16.954 1.00 93.44 151 SER A O 1
ATOM 1122 N N . THR A 1 152 ? 3.069 -1.822 -16.719 1.00 95.81 152 THR A N 1
ATOM 1123 C CA . THR A 1 152 ? 4.374 -1.297 -17.139 1.00 95.81 152 THR A CA 1
ATOM 1124 C C . THR A 1 152 ? 4.585 -1.358 -18.654 1.00 95.81 152 THR A C 1
ATOM 1126 O O . THR A 1 152 ? 5.538 -0.770 -19.164 1.00 95.81 152 THR A O 1
ATOM 1129 N N . GLU A 1 153 ? 3.705 -2.046 -19.387 1.00 94.38 153 GLU A N 1
ATOM 1130 C CA . GLU A 1 153 ? 3.903 -2.441 -20.786 1.00 94.38 153 GLU A CA 1
ATOM 1131 C C . GLU A 1 153 ? 4.169 -1.254 -21.721 1.00 94.38 153 GLU A C 1
ATOM 1133 O O . GLU A 1 153 ? 5.223 -1.193 -22.354 1.00 94.38 153 GLU A O 1
ATOM 1138 N N . ASP A 1 154 ? 3.273 -0.266 -21.752 1.00 95.81 154 ASP A N 1
ATOM 1139 C CA . ASP A 1 154 ? 3.388 0.883 -22.661 1.00 95.81 154 ASP A CA 1
ATOM 1140 C C . ASP A 1 154 ? 4.676 1.682 -22.426 1.00 95.81 154 ASP A C 1
ATOM 1142 O O . ASP A 1 154 ? 5.339 2.134 -23.366 1.00 95.81 154 ASP A O 1
ATOM 1146 N N . ARG A 1 155 ? 5.062 1.845 -21.156 1.00 96.88 155 ARG A N 1
ATOM 1147 C CA . ARG A 1 155 ? 6.242 2.625 -20.788 1.00 96.88 155 ARG A CA 1
ATOM 1148 C C . ARG A 1 155 ? 7.534 1.854 -21.042 1.00 96.88 155 ARG A C 1
ATOM 1150 O O . ARG A 1 155 ? 8.509 2.456 -21.490 1.00 96.88 155 ARG A O 1
ATOM 1157 N N . ILE A 1 156 ? 7.532 0.534 -20.852 1.00 96.44 156 ILE A N 1
ATOM 1158 C CA . ILE A 1 156 ? 8.637 -0.336 -21.275 1.00 96.44 156 ILE A CA 1
ATOM 1159 C C . ILE A 1 156 ? 8.793 -0.294 -22.802 1.00 96.44 156 ILE A C 1
ATOM 1161 O O . ILE A 1 156 ? 9.912 -0.105 -23.277 1.00 96.44 156 ILE A O 1
ATOM 1165 N N . ILE A 1 157 ? 7.703 -0.369 -23.574 1.00 95.94 157 ILE A N 1
ATOM 1166 C CA . ILE A 1 157 ? 7.736 -0.258 -25.044 1.00 95.94 157 ILE A CA 1
ATOM 1167 C C . ILE A 1 157 ? 8.316 1.093 -25.485 1.00 95.94 157 ILE A C 1
ATOM 1169 O O . ILE A 1 157 ? 9.157 1.154 -26.387 1.00 95.94 157 ILE A O 1
ATOM 1173 N N . ALA A 1 158 ? 7.902 2.190 -24.847 1.00 96.88 158 ALA A N 1
ATOM 1174 C CA . ALA A 1 158 ? 8.439 3.516 -25.143 1.00 96.88 158 ALA A CA 1
ATOM 1175 C C . ALA A 1 158 ? 9.950 3.603 -24.864 1.00 96.88 158 ALA A C 1
ATOM 1177 O O . ALA A 1 158 ? 10.696 4.166 -25.667 1.00 96.88 158 ALA A O 1
ATOM 1178 N N . LEU A 1 159 ? 10.416 3.008 -23.761 1.00 96.88 159 LEU A N 1
ATOM 1179 C CA . LEU A 1 159 ? 11.838 2.942 -23.419 1.00 96.88 159 LEU A CA 1
ATOM 1180 C C . LEU A 1 159 ? 12.627 2.077 -24.413 1.00 96.88 159 LEU A C 1
ATOM 1182 O O . LEU A 1 159 ? 13.710 2.482 -24.835 1.00 96.88 159 LEU A O 1
ATOM 1186 N N . GLN A 1 160 ? 12.077 0.943 -24.851 1.00 95.31 160 GLN A N 1
ATOM 1187 C CA . GLN A 1 160 ? 12.690 0.091 -25.877 1.00 95.31 160 GLN A CA 1
ATOM 1188 C C . GLN A 1 160 ? 12.923 0.852 -27.185 1.00 95.31 160 GLN A C 1
ATOM 1190 O O . GLN A 1 160 ? 14.044 0.889 -27.697 1.00 95.31 160 GLN A O 1
ATOM 1195 N N . LYS A 1 161 ? 11.902 1.578 -27.655 1.00 94.38 161 LYS A N 1
ATOM 1196 C CA . LYS A 1 161 ? 12.002 2.454 -28.834 1.00 94.38 161 LYS A CA 1
ATOM 1197 C C . LYS A 1 161 ? 12.994 3.603 -28.644 1.00 94.38 161 LYS A C 1
ATOM 1199 O O . LYS A 1 161 ? 13.595 4.061 -29.613 1.00 94.38 161 LYS A O 1
ATOM 1204 N N . ALA A 1 162 ? 13.193 4.055 -27.406 1.00 94.56 162 ALA A N 1
ATOM 1205 C CA . ALA A 1 162 ? 14.178 5.075 -27.054 1.00 94.56 162 ALA A CA 1
ATOM 1206 C C . ALA A 1 162 ? 15.618 4.536 -26.922 1.00 94.56 162 ALA A C 1
ATOM 1208 O O . ALA A 1 162 ? 16.526 5.313 -26.628 1.00 94.56 162 ALA A O 1
ATOM 1209 N N . GLY A 1 163 ? 15.850 3.239 -27.153 1.00 94.44 163 GLY A N 1
ATOM 1210 C CA . GLY A 1 163 ? 17.186 2.637 -27.125 1.00 94.44 163 GLY A CA 1
ATOM 1211 C C . GLY A 1 163 ? 17.560 1.993 -25.795 1.00 94.44 163 GLY A C 1
ATOM 1212 O O . GLY A 1 163 ? 18.740 1.759 -25.548 1.00 94.44 163 GLY A O 1
ATOM 1213 N N . TYR A 1 164 ? 16.584 1.699 -24.941 1.00 96.38 164 TYR A N 1
ATOM 1214 C CA . TYR A 1 164 ? 16.800 0.937 -23.718 1.00 96.38 164 TYR A CA 1
ATOM 1215 C C . TYR A 1 164 ? 16.456 -0.544 -23.905 1.00 96.38 164 TYR A C 1
ATOM 1217 O O . TYR A 1 164 ? 15.675 -0.931 -24.766 1.00 96.38 164 TYR A O 1
ATOM 1225 N N . GLU A 1 165 ? 17.021 -1.393 -23.063 1.00 94.88 165 GLU A N 1
ATOM 1226 C CA . GLU A 1 165 ? 16.644 -2.794 -22.908 1.00 94.88 165 GLU A CA 1
ATOM 1227 C C . GLU A 1 165 ? 16.222 -3.043 -21.452 1.00 94.88 165 GLU A C 1
ATOM 1229 O O . GLU A 1 165 ? 16.808 -2.491 -20.513 1.00 94.88 165 GLU A O 1
ATOM 1234 N N . LEU A 1 166 ? 15.171 -3.846 -21.267 1.00 96.62 166 LEU A N 1
ATOM 1235 C CA . LEU A 1 166 ? 14.641 -4.184 -19.947 1.00 96.62 166 LEU A CA 1
ATOM 1236 C C . LEU A 1 166 ? 15.649 -5.044 -19.181 1.00 96.62 166 LEU A C 1
ATOM 1238 O O . LEU A 1 166 ? 16.159 -6.029 -19.710 1.00 96.62 166 LEU A O 1
ATOM 1242 N N . VAL A 1 167 ? 15.909 -4.680 -17.925 1.00 96.44 167 VAL A N 1
ATOM 1243 C CA . VAL A 1 167 ? 16.752 -5.459 -17.010 1.00 96.44 167 VAL A CA 1
ATOM 1244 C C . VAL A 1 167 ? 15.886 -6.176 -15.983 1.00 96.44 167 VAL A C 1
ATOM 1246 O O . VAL A 1 167 ? 16.020 -7.385 -15.817 1.00 96.44 167 VAL A O 1
ATOM 1249 N N . ASN A 1 168 ? 14.994 -5.449 -15.309 1.00 95.75 168 ASN A N 1
ATOM 1250 C CA . ASN A 1 168 ? 14.056 -6.017 -14.350 1.00 95.75 168 ASN A CA 1
ATOM 1251 C C . ASN A 1 168 ? 12.750 -5.227 -14.354 1.00 95.75 168 ASN A C 1
ATOM 1253 O O . ASN A 1 168 ? 12.768 -3.998 -14.323 1.00 95.75 168 ASN A O 1
ATOM 1257 N N . ASP A 1 169 ? 11.625 -5.930 -14.311 1.00 95.38 169 ASP A N 1
ATOM 1258 C CA . ASP A 1 169 ? 10.324 -5.329 -14.046 1.00 95.38 169 ASP A CA 1
ATOM 1259 C C . ASP A 1 169 ? 9.856 -5.739 -12.648 1.00 95.38 169 ASP A C 1
ATOM 1261 O O . ASP A 1 169 ? 9.264 -6.801 -12.459 1.00 95.38 169 ASP A O 1
ATOM 1265 N N . GLY A 1 170 ? 10.133 -4.888 -11.659 1.00 93.12 170 GLY A N 1
ATOM 1266 C CA . GLY A 1 170 ? 9.736 -5.116 -10.271 1.00 93.12 170 GLY A CA 1
ATOM 1267 C C . GLY A 1 170 ? 8.234 -5.002 -10.014 1.00 93.12 170 GLY A C 1
ATOM 1268 O O . GLY A 1 170 ? 7.805 -5.324 -8.921 1.00 93.12 170 GLY A O 1
ATOM 1269 N N . PHE A 1 171 ? 7.419 -4.562 -10.979 1.00 92.31 171 PHE A N 1
ATOM 1270 C CA . PHE A 1 171 ? 5.964 -4.527 -10.814 1.00 92.31 171 PHE A CA 1
ATOM 1271 C C . PHE A 1 171 ? 5.300 -5.829 -11.286 1.00 92.31 171 PHE A C 1
ATOM 1273 O O . PHE A 1 171 ? 4.371 -6.338 -10.654 1.00 92.31 171 PHE A O 1
ATOM 1280 N N . THR A 1 172 ? 5.746 -6.396 -12.413 1.00 84.19 172 THR A N 1
ATOM 1281 C CA . THR A 1 172 ? 5.133 -7.626 -12.948 1.00 84.19 172 THR A CA 1
ATOM 1282 C C . THR A 1 172 ? 5.678 -8.905 -12.324 1.00 84.19 172 THR A C 1
ATOM 1284 O O . THR A 1 172 ? 4.955 -9.902 -12.310 1.00 84.19 172 THR A O 1
ATOM 1287 N N . THR A 1 173 ? 6.899 -8.881 -11.787 1.00 67.94 173 THR A N 1
ATOM 1288 C CA . THR A 1 173 ? 7.558 -10.057 -11.194 1.00 67.94 173 THR A CA 1
ATOM 1289 C C . THR A 1 173 ? 7.244 -10.285 -9.715 1.00 67.94 173 THR A C 1
ATOM 1291 O O . THR A 1 173 ? 7.529 -11.370 -9.212 1.00 67.94 173 THR A O 1
ATOM 1294 N N . GLU A 1 174 ? 6.641 -9.316 -9.021 1.00 64.12 174 GLU A N 1
ATOM 1295 C CA . GLU A 1 174 ? 6.281 -9.452 -7.607 1.00 64.12 174 GLU A CA 1
ATOM 1296 C C . GLU A 1 174 ? 4.912 -10.134 -7.421 1.00 64.12 174 GLU A C 1
ATOM 1298 O O . GLU A 1 174 ? 3.902 -9.752 -8.024 1.00 64.12 174 GLU A O 1
ATOM 1303 N N . ASP A 1 175 ? 4.880 -11.156 -6.558 1.00 56.41 175 ASP A N 1
ATOM 1304 C CA . ASP A 1 175 ? 3.644 -11.724 -6.022 1.00 56.41 175 ASP A CA 1
ATOM 1305 C C . ASP A 1 175 ? 2.978 -10.683 -5.109 1.00 56.41 175 ASP A C 1
ATOM 1307 O O . ASP A 1 175 ? 3.588 -10.204 -4.157 1.00 56.41 175 ASP A O 1
ATOM 1311 N N . GLY A 1 176 ? 1.708 -10.362 -5.365 1.00 60.66 176 GLY A N 1
ATOM 1312 C CA . GLY A 1 176 ? 0.939 -9.450 -4.510 1.00 60.66 176 GLY A CA 1
ATOM 1313 C C . GLY A 1 176 ? 0.881 -8.012 -5.016 1.00 60.66 176 GLY A C 1
ATOM 1314 O O . GLY A 1 176 ? 1.279 -7.081 -4.328 1.00 60.66 176 GLY A O 1
ATOM 1315 N N . ARG A 1 177 ? 0.257 -7.813 -6.182 1.00 82.88 177 ARG A N 1
ATOM 1316 C CA . ARG A 1 177 ? -0.119 -6.486 -6.701 1.00 82.88 177 ARG A CA 1
ATOM 1317 C C . ARG A 1 177 ? -1.294 -5.896 -5.927 1.00 82.88 177 ARG A C 1
ATOM 1319 O O . ARG A 1 177 ? -2.270 -5.506 -6.550 1.00 82.88 177 ARG A O 1
ATOM 1326 N N . VAL A 1 178 ? -1.259 -5.898 -4.601 1.00 92.81 178 VAL A N 1
ATOM 1327 C CA . VAL A 1 178 ? -2.294 -5.293 -3.760 1.00 92.81 178 VAL A CA 1
ATOM 1328 C C . VAL A 1 178 ? -1.704 -4.158 -2.945 1.00 92.81 178 VAL A C 1
ATOM 1330 O O . VAL A 1 178 ? -0.526 -4.181 -2.608 1.00 92.81 178 VAL A O 1
ATOM 1333 N N . TYR A 1 179 ? -2.520 -3.163 -2.622 1.00 95.69 179 TYR A N 1
ATOM 1334 C CA . TYR A 1 179 ? -2.105 -2.090 -1.728 1.00 95.69 179 TYR A CA 1
ATOM 1335 C C . TYR A 1 179 ? -1.850 -2.637 -0.318 1.00 95.69 179 TYR A C 1
ATOM 1337 O O . TYR A 1 179 ? -2.790 -3.007 0.387 1.00 95.69 179 TYR A O 1
ATOM 1345 N N . ASP A 1 180 ? -0.592 -2.663 0.112 1.00 95.06 180 ASP A N 1
ATOM 1346 C CA . ASP A 1 180 ? -0.194 -3.060 1.462 1.00 95.06 180 ASP A CA 1
ATOM 1347 C C . ASP A 1 180 ? -0.472 -1.919 2.460 1.00 95.06 180 ASP A C 1
ATOM 1349 O O . ASP A 1 180 ? -0.564 -0.739 2.105 1.00 95.06 180 ASP A O 1
ATOM 1353 N N . ALA A 1 181 ? -0.635 -2.281 3.731 1.00 94.81 181 ALA A N 1
ATOM 1354 C CA . ALA A 1 181 ? -0.722 -1.340 4.839 1.00 94.81 181 ALA A CA 1
ATOM 1355 C C . ALA A 1 181 ? 0.606 -0.607 5.100 1.00 94.81 181 ALA A C 1
ATOM 1357 O O . ALA A 1 181 ? 0.596 0.499 5.639 1.00 94.81 181 ALA A O 1
ATOM 1358 N N . ASP A 1 182 ? 1.728 -1.237 4.755 1.00 92.81 182 ASP A N 1
ATOM 1359 C CA . ASP A 1 182 ? 3.066 -0.663 4.749 1.00 92.81 182 ASP A CA 1
ATOM 1360 C C . ASP A 1 182 ? 3.348 -0.004 3.393 1.00 92.81 182 ASP A C 1
ATOM 1362 O O . ASP A 1 182 ? 3.678 -0.670 2.410 1.00 92.81 182 ASP A O 1
ATOM 1366 N N . ASP A 1 183 ? 3.265 1.327 3.361 1.00 87.88 183 ASP A N 1
ATOM 1367 C CA . ASP A 1 183 ? 3.490 2.140 2.160 1.00 87.88 183 ASP A CA 1
ATOM 1368 C C . ASP A 1 183 ? 4.840 1.887 1.482 1.00 87.88 183 ASP A C 1
ATOM 1370 O O . ASP A 1 183 ? 4.985 2.133 0.283 1.00 87.88 183 ASP A O 1
ATOM 1374 N N . THR A 1 184 ? 5.846 1.398 2.213 1.00 90.50 184 THR A N 1
ATOM 1375 C CA . THR A 1 184 ? 7.162 1.127 1.622 1.00 90.50 184 THR A CA 1
ATOM 1376 C C . THR A 1 184 ? 7.116 -0.020 0.617 1.00 90.50 184 THR A C 1
ATOM 1378 O O . THR A 1 184 ? 7.864 0.014 -0.361 1.00 90.50 184 THR A O 1
ATOM 1381 N N . LYS A 1 185 ? 6.184 -0.962 0.794 1.00 91.81 185 LYS A N 1
ATOM 1382 C CA . LYS A 1 185 ? 5.958 -2.105 -0.099 1.00 91.81 185 LYS A CA 1
ATOM 1383 C C . LYS A 1 185 ? 5.094 -1.776 -1.313 1.00 91.81 185 LYS A C 1
ATOM 1385 O O . LYS A 1 185 ? 4.988 -2.587 -2.219 1.00 91.81 185 LYS A O 1
ATOM 1390 N N . ASN A 1 186 ? 4.520 -0.576 -1.361 1.00 93.81 186 ASN A N 1
ATOM 1391 C CA . ASN A 1 186 ? 3.735 -0.104 -2.501 1.00 93.81 186 ASN A CA 1
ATOM 1392 C C . ASN A 1 186 ? 4.609 0.613 -3.556 1.00 93.81 186 ASN A C 1
ATOM 1394 O O . ASN A 1 186 ? 4.085 1.262 -4.462 1.00 93.81 186 ASN A O 1
ATOM 1398 N N . ASN A 1 187 ? 5.942 0.550 -3.440 1.00 93.38 187 ASN A N 1
ATOM 1399 C CA . ASN A 1 187 ? 6.873 1.234 -4.341 1.00 93.38 187 ASN A CA 1
ATOM 1400 C C . ASN A 1 187 ? 7.634 0.230 -5.203 1.00 93.38 187 ASN A C 1
ATOM 1402 O O . ASN A 1 187 ? 8.503 -0.491 -4.719 1.00 93.38 187 ASN A O 1
ATOM 1406 N N . PHE A 1 188 ? 7.361 0.261 -6.501 1.00 95.06 188 PHE A N 1
ATOM 1407 C CA . PHE A 1 188 ? 7.923 -0.655 -7.480 1.00 95.06 188 PHE A CA 1
ATOM 1408 C C . PHE A 1 188 ? 8.995 0.032 -8.318 1.00 95.06 188 PHE A C 1
ATOM 1410 O O . PHE A 1 188 ? 8.958 1.243 -8.581 1.00 95.06 188 PHE A O 1
ATOM 1417 N N . LYS A 1 189 ? 9.955 -0.767 -8.784 1.00 95.44 189 LYS A N 1
ATOM 1418 C CA . LYS A 1 189 ? 11.054 -0.289 -9.617 1.00 95.44 189 LYS A CA 1
ATOM 1419 C C . LYS A 1 189 ? 11.196 -1.128 -10.878 1.00 95.44 189 LYS A C 1
ATOM 1421 O O . LYS A 1 189 ? 11.387 -2.339 -10.812 1.00 95.44 189 LYS A O 1
ATOM 1426 N N . VAL A 1 190 ? 11.179 -0.453 -12.020 1.00 97.50 190 VAL A N 1
ATOM 1427 C CA . VAL A 1 190 ? 11.533 -1.023 -13.320 1.00 97.50 190 VAL A CA 1
ATOM 1428 C C . VAL A 1 190 ? 12.928 -0.530 -13.675 1.00 97.50 190 VAL A C 1
ATOM 1430 O O . VAL A 1 190 ? 13.176 0.675 -13.727 1.00 97.50 190 VAL A O 1
ATOM 1433 N N . THR A 1 191 ? 13.858 -1.449 -13.900 1.00 97.94 191 THR A N 1
ATOM 1434 C CA . THR A 1 191 ? 15.236 -1.124 -14.265 1.00 97.94 191 THR A CA 1
ATOM 1435 C C . THR A 1 191 ? 15.470 -1.442 -15.735 1.00 97.94 191 THR A C 1
ATOM 1437 O O . THR A 1 191 ? 15.065 -2.485 -16.255 1.00 97.94 191 THR A O 1
ATOM 1440 N N . VAL A 1 192 ? 16.150 -0.528 -16.416 1.00 98.31 192 VAL A N 1
ATOM 1441 C CA . VAL A 1 192 ? 16.550 -0.652 -17.816 1.00 98.31 192 VAL A CA 1
ATOM 1442 C C . VAL A 1 192 ? 18.016 -0.261 -17.969 1.00 98.31 192 VAL A C 1
ATOM 1444 O O . VAL A 1 192 ? 18.571 0.454 -17.135 1.00 98.31 192 VAL A O 1
ATOM 1447 N N . LYS A 1 193 ? 18.657 -0.696 -19.048 1.00 97.50 193 LYS A N 1
ATOM 1448 C CA . LYS A 1 193 ? 19.988 -0.216 -19.449 1.00 97.50 193 LYS A CA 1
ATOM 1449 C C . LYS A 1 193 ? 19.949 0.249 -20.895 1.00 97.50 193 LYS A C 1
ATOM 1451 O O . LYS A 1 193 ? 19.088 -0.176 -21.656 1.00 97.50 193 LYS A O 1
ATOM 1456 N N . GLN A 1 194 ? 20.839 1.152 -21.269 1.00 95.62 194 GLN A N 1
ATOM 1457 C CA . GLN A 1 194 ? 21.001 1.573 -22.652 1.00 95.62 194 GLN A CA 1
ATOM 1458 C C . GLN A 1 194 ? 21.492 0.376 -23.460 1.00 95.62 194 GLN A C 1
ATOM 1460 O O . GLN A 1 194 ? 22.467 -0.280 -23.086 1.00 95.62 194 GLN A O 1
ATOM 1465 N N . ARG A 1 195 ? 20.805 0.100 -24.564 1.00 91.31 195 ARG A N 1
ATOM 1466 C CA . ARG A 1 195 ? 21.177 -0.949 -25.501 1.00 91.31 195 ARG A CA 1
ATOM 1467 C C . ARG A 1 195 ? 22.457 -0.541 -26.222 1.00 91.31 195 ARG A C 1
ATOM 1469 O O . ARG A 1 195 ? 22.577 0.581 -26.711 1.00 91.31 195 ARG A O 1
ATOM 1476 N N . VAL A 1 196 ? 23.392 -1.477 -26.333 1.00 89.44 196 VAL A N 1
ATOM 1477 C CA . VAL A 1 196 ? 24.618 -1.309 -27.118 1.00 89.44 196 VAL A CA 1
ATOM 1478 C C . VAL A 1 196 ? 24.579 -2.284 -28.284 1.00 89.44 196 VAL A C 1
ATOM 1480 O O . VAL A 1 196 ? 24.585 -3.493 -28.072 1.00 89.44 196 VAL A O 1
ATOM 1483 N N . GLU A 1 197 ? 24.556 -1.752 -29.503 1.00 88.62 197 GLU A N 1
ATOM 1484 C CA . GLU A 1 197 ? 24.608 -2.546 -30.730 1.00 88.62 197 GLU A CA 1
ATOM 1485 C C . GLU A 1 197 ? 26.012 -2.419 -31.352 1.00 88.62 197 GLU A C 1
ATOM 1487 O O . GLU A 1 197 ? 26.405 -1.313 -31.743 1.00 88.62 197 GLU A O 1
ATOM 1492 N N . PRO A 1 198 ? 26.816 -3.497 -31.395 1.00 88.50 198 PRO A N 1
ATOM 1493 C CA . PRO A 1 198 ? 28.130 -3.453 -32.019 1.00 88.50 198 PRO A CA 1
ATOM 1494 C C . PRO A 1 198 ? 27.991 -3.357 -33.542 1.00 88.50 198 PRO A C 1
ATOM 1496 O O . PRO A 1 198 ? 27.183 -4.053 -34.143 1.00 88.50 198 PRO A O 1
ATOM 1499 N N . VAL A 1 199 ? 28.825 -2.527 -34.167 1.00 86.81 199 VAL A N 1
ATOM 1500 C CA . VAL A 1 199 ? 28.886 -2.385 -35.628 1.00 86.81 199 VAL A CA 1
ATOM 1501 C C . VAL A 1 199 ? 30.305 -2.694 -36.080 1.00 86.81 199 VAL A C 1
ATOM 1503 O O . VAL A 1 199 ? 31.271 -2.130 -35.559 1.00 86.81 199 VAL A O 1
ATOM 1506 N N . THR A 1 200 ? 30.441 -3.600 -37.039 1.00 87.62 200 THR A N 1
ATOM 1507 C CA . THR A 1 200 ? 31.713 -4.040 -37.607 1.00 87.62 200 THR A CA 1
ATOM 1508 C C . THR A 1 200 ? 31.887 -3.525 -39.038 1.00 87.62 200 THR A C 1
ATOM 1510 O O . THR A 1 200 ? 30.916 -3.146 -39.690 1.00 87.62 200 THR A O 1
ATOM 1513 N N . PRO A 1 201 ? 33.119 -3.517 -39.581 1.00 89.25 201 PRO A N 1
ATOM 1514 C CA . PRO A 1 201 ? 33.363 -3.044 -40.945 1.00 89.25 201 PRO A CA 1
ATOM 1515 C C . PRO A 1 201 ? 32.667 -3.856 -42.049 1.00 89.25 201 PRO A C 1
ATOM 1517 O O . PRO A 1 201 ? 32.604 -3.386 -43.182 1.00 89.25 201 PRO A O 1
ATOM 1520 N N . ASN A 1 202 ? 32.210 -5.075 -41.742 1.00 87.56 202 ASN A N 1
ATOM 1521 C CA . ASN A 1 202 ? 31.523 -5.949 -42.693 1.00 87.56 202 ASN A CA 1
ATOM 1522 C C . ASN A 1 202 ? 29.997 -5.776 -42.666 1.00 87.56 202 ASN A C 1
ATOM 1524 O O . ASN A 1 202 ? 29.327 -6.315 -43.545 1.00 87.56 202 ASN A O 1
ATOM 1528 N N . ASP A 1 203 ? 29.459 -5.070 -41.669 1.00 86.81 203 ASP A N 1
ATOM 1529 C CA . ASP A 1 203 ? 28.024 -4.825 -41.555 1.00 86.81 203 ASP A CA 1
ATOM 1530 C C . ASP A 1 203 ? 27.588 -3.721 -42.524 1.00 86.81 203 ASP A C 1
ATOM 1532 O O . ASP A 1 203 ? 28.380 -2.859 -42.925 1.00 86.81 203 ASP A O 1
ATOM 1536 N N . GLU A 1 204 ? 26.307 -3.724 -42.898 1.00 86.62 204 GLU A N 1
ATOM 1537 C CA . GLU A 1 204 ? 25.734 -2.587 -43.614 1.00 86.62 204 GLU A CA 1
ATOM 1538 C C . GLU A 1 204 ? 25.885 -1.321 -42.767 1.00 86.62 204 GLU A C 1
ATOM 1540 O O . GLU A 1 204 ? 25.603 -1.324 -41.566 1.00 86.62 204 GLU A O 1
ATOM 1545 N N . LYS A 1 205 ? 26.350 -0.228 -43.388 1.00 86.94 205 LYS A N 1
ATOM 1546 C CA . LYS A 1 205 ? 26.586 1.026 -42.668 1.00 86.94 205 LYS A CA 1
ATOM 1547 C C . LYS A 1 205 ? 25.265 1.495 -42.037 1.00 86.94 205 LYS A C 1
ATOM 1549 O O . LYS A 1 205 ? 24.326 1.779 -42.784 1.00 86.94 205 LYS A O 1
ATOM 1554 N N . PRO A 1 206 ? 25.202 1.651 -40.703 1.00 91.50 206 PRO A N 1
ATOM 1555 C CA . PRO A 1 206 ? 24.010 2.146 -40.036 1.00 91.50 206 PRO A CA 1
ATOM 1556 C C . PRO A 1 206 ? 23.563 3.501 -40.584 1.00 91.50 206 PRO A C 1
ATOM 1558 O O . PRO A 1 206 ? 24.375 4.414 -40.761 1.00 91.50 206 PRO A O 1
ATOM 1561 N N . VAL A 1 207 ? 22.260 3.641 -40.818 1.00 92.00 207 VAL A N 1
ATOM 1562 C CA . VAL A 1 207 ? 21.652 4.879 -41.317 1.00 92.00 207 VAL A CA 1
ATOM 1563 C C . VAL A 1 207 ? 20.848 5.521 -40.188 1.00 92.00 207 VAL A C 1
ATOM 1565 O O . VAL A 1 207 ? 19.897 4.897 -39.712 1.00 92.00 207 VAL A O 1
ATOM 1568 N N . PRO A 1 208 ? 21.179 6.753 -39.754 1.00 94.00 208 PRO A N 1
ATOM 1569 C CA . PRO A 1 208 ? 20.417 7.449 -38.723 1.00 94.00 208 PRO A CA 1
ATOM 1570 C C . PRO A 1 208 ? 18.914 7.478 -39.009 1.00 94.00 208 PRO A C 1
ATOM 1572 O O . PRO A 1 208 ? 18.484 7.705 -40.141 1.00 94.00 208 PRO A O 1
ATOM 1575 N N . GLY A 1 209 ? 18.109 7.249 -37.973 1.00 91.69 209 GLY A N 1
ATOM 1576 C CA . GLY A 1 209 ? 16.649 7.230 -38.065 1.00 91.69 209 GLY A CA 1
ATOM 1577 C C . GLY A 1 209 ? 16.045 5.945 -38.644 1.00 91.69 209 GLY A C 1
ATOM 1578 O O . GLY A 1 209 ? 14.837 5.761 -38.515 1.00 91.69 209 GLY A O 1
ATOM 1579 N N . GLN A 1 210 ? 16.839 5.038 -39.226 1.00 93.38 210 GLN A N 1
ATOM 1580 C CA . GLN A 1 210 ? 16.366 3.694 -39.574 1.00 93.38 210 GLN A CA 1
ATOM 1581 C C . GLN A 1 210 ? 16.328 2.798 -38.326 1.00 93.38 210 GLN A C 1
ATOM 1583 O O . GLN A 1 210 ? 17.177 2.963 -37.442 1.00 93.38 210 GLN A O 1
ATOM 1588 N N . PRO A 1 211 ? 15.370 1.857 -38.232 1.00 93.62 211 PRO A N 1
ATOM 1589 C CA . PRO A 1 211 ? 15.323 0.900 -37.135 1.00 93.62 211 PRO A CA 1
ATOM 1590 C C . PRO A 1 211 ? 16.585 0.030 -37.124 1.00 93.62 211 PRO A C 1
ATOM 1592 O O . PRO A 1 211 ? 17.069 -0.397 -38.170 1.00 93.62 211 PRO A O 1
ATOM 1595 N N . VAL A 1 212 ? 17.105 -0.242 -35.927 1.00 91.62 212 VAL A N 1
ATOM 1596 C CA . VAL A 1 212 ? 18.232 -1.163 -35.710 1.00 91.62 212 VAL A CA 1
ATOM 1597 C C . VAL A 1 212 ? 17.874 -2.581 -36.172 1.00 91.62 212 VAL A C 1
ATOM 1599 O O . VAL A 1 212 ? 18.676 -3.227 -36.837 1.00 91.62 212 VAL A O 1
ATOM 1602 N N . ASN A 1 213 ? 16.658 -3.046 -35.871 1.00 90.19 213 ASN A N 1
ATOM 1603 C CA . ASN A 1 213 ? 16.071 -4.285 -36.371 1.00 90.19 213 ASN A CA 1
ATOM 1604 C C . ASN A 1 213 ? 14.724 -3.982 -37.063 1.00 90.19 213 ASN A C 1
ATOM 1606 O O . ASN A 1 213 ? 13.737 -3.740 -36.368 1.00 90.19 213 ASN A O 1
ATOM 1610 N N . PRO A 1 214 ? 14.654 -4.006 -38.405 1.00 91.06 214 PRO A N 1
ATOM 1611 C CA . PRO A 1 214 ? 13.424 -3.718 -39.150 1.00 91.06 214 PRO A CA 1
ATOM 1612 C C . PRO A 1 214 ? 12.250 -4.673 -38.881 1.00 91.06 214 PRO A C 1
ATOM 1614 O O . PRO A 1 214 ? 11.103 -4.282 -39.077 1.00 91.06 214 PRO A O 1
ATOM 1617 N N . GLU A 1 215 ? 12.519 -5.901 -38.428 1.00 92.88 215 GLU A N 1
ATOM 1618 C CA . GLU A 1 215 ? 11.486 -6.913 -38.152 1.00 92.88 215 GLU A CA 1
ATOM 1619 C C . GLU A 1 215 ? 10.854 -6.755 -36.759 1.00 92.88 215 GLU A C 1
ATOM 1621 O O . GLU A 1 215 ? 9.824 -7.361 -36.463 1.00 92.88 215 GLU A O 1
ATOM 1626 N N . ASP A 1 216 ? 11.466 -5.949 -35.888 1.00 89.56 216 ASP A N 1
ATOM 1627 C CA . ASP A 1 216 ? 10.981 -5.694 -34.535 1.00 89.56 216 ASP A CA 1
ATOM 1628 C C . ASP A 1 216 ? 10.271 -4.326 -34.468 1.00 89.56 216 ASP A C 1
ATOM 1630 O O . ASP A 1 216 ? 10.926 -3.283 -34.562 1.00 89.56 216 ASP A O 1
ATOM 1634 N N . PRO A 1 217 ? 8.939 -4.282 -34.254 1.00 89.38 217 PRO A N 1
ATOM 1635 C CA . PRO A 1 217 ? 8.180 -3.029 -34.184 1.00 89.38 217 PRO A CA 1
ATOM 1636 C C . PRO A 1 217 ? 8.548 -2.144 -32.981 1.00 89.38 217 PRO A C 1
ATOM 1638 O O . PRO A 1 217 ? 8.172 -0.966 -32.944 1.00 89.38 217 PRO A O 1
ATOM 1641 N N . ASN A 1 218 ? 9.260 -2.692 -31.995 1.00 88.81 218 ASN A N 1
ATOM 1642 C CA . ASN A 1 218 ? 9.771 -1.975 -30.831 1.00 88.81 218 ASN A CA 1
ATOM 1643 C C . ASN A 1 218 ? 11.275 -1.695 -30.930 1.00 88.81 218 ASN A C 1
ATOM 1645 O O . ASN A 1 218 ? 11.858 -1.172 -29.977 1.00 88.81 218 ASN A O 1
ATOM 1649 N N . SER A 1 219 ? 11.897 -1.987 -32.078 1.00 91.44 219 SER A N 1
ATOM 1650 C CA . SER A 1 219 ? 13.297 -1.666 -32.306 1.00 91.44 219 SER A CA 1
ATOM 1651 C C . SER A 1 219 ? 13.538 -0.161 -32.156 1.00 91.44 219 SER A C 1
ATOM 1653 O O . SER A 1 219 ? 12.805 0.644 -32.740 1.00 91.44 219 SER A O 1
ATOM 1655 N N . PRO A 1 220 ? 14.614 0.248 -31.461 1.00 94.12 220 PRO A N 1
ATOM 1656 C CA . PRO A 1 220 ? 15.073 1.624 -31.523 1.00 94.12 220 PRO A CA 1
ATOM 1657 C C . PRO A 1 220 ? 15.587 1.963 -32.922 1.00 94.12 220 PRO A C 1
ATOM 1659 O O . PRO A 1 220 ? 15.817 1.079 -33.754 1.00 94.12 220 PRO A O 1
ATOM 1662 N N . VAL A 1 221 ? 15.802 3.254 -33.158 1.00 93.94 221 VAL A N 1
ATOM 1663 C CA . VAL A 1 221 ? 16.423 3.770 -34.383 1.00 93.94 221 VAL A CA 1
ATOM 1664 C C . VAL A 1 221 ? 17.890 4.118 -34.158 1.00 93.94 221 VAL A C 1
ATOM 1666 O O . VAL A 1 221 ? 18.288 4.493 -33.053 1.00 93.94 221 VAL A O 1
ATOM 1669 N N . TRP A 1 222 ? 18.699 4.033 -35.213 1.00 93.06 222 TRP A N 1
ATOM 1670 C CA . TRP A 1 222 ? 20.096 4.455 -35.154 1.00 93.06 222 TRP A CA 1
ATOM 1671 C C . TRP A 1 222 ? 20.211 5.959 -34.843 1.00 93.06 222 TRP A C 1
ATOM 1673 O O . TRP A 1 222 ? 19.530 6.771 -35.481 1.00 93.06 222 TRP A O 1
ATOM 1683 N N . PRO A 1 223 ? 21.074 6.367 -33.893 1.00 91.88 223 PRO A N 1
ATOM 1684 C CA . PRO A 1 223 ? 21.270 7.771 -33.548 1.00 91.88 223 PRO A CA 1
ATOM 1685 C C . PRO A 1 223 ? 22.059 8.523 -34.630 1.00 91.88 223 PRO A C 1
ATOM 1687 O O . PRO A 1 223 ? 22.799 7.929 -35.409 1.00 91.88 223 PRO A O 1
ATOM 1690 N N . ASN A 1 224 ? 21.993 9.859 -34.619 1.00 91.94 224 ASN A N 1
ATOM 1691 C CA . ASN A 1 224 ? 22.731 10.717 -35.566 1.00 91.94 224 ASN A CA 1
ATOM 1692 C C . ASN A 1 224 ? 24.254 10.512 -35.526 1.00 91.94 224 ASN A C 1
ATOM 1694 O O . ASN A 1 224 ? 24.940 10.728 -36.520 1.00 91.94 224 ASN A O 1
ATOM 1698 N N . THR A 1 225 ? 24.801 10.064 -34.393 1.00 88.44 225 THR A N 1
ATOM 1699 C CA . THR A 1 225 ? 26.229 9.735 -34.269 1.00 88.44 225 THR A CA 1
ATOM 1700 C C . THR A 1 225 ? 26.665 8.610 -35.210 1.00 88.44 225 THR A C 1
ATOM 1702 O O . THR A 1 225 ? 27.848 8.525 -35.531 1.00 88.44 225 THR A O 1
ATOM 1705 N N . ALA A 1 226 ? 25.729 7.789 -35.696 1.00 89.19 226 ALA A N 1
ATOM 1706 C CA . ALA A 1 226 ? 25.999 6.703 -36.626 1.00 89.19 226 ALA A CA 1
ATOM 1707 C C . ALA A 1 226 ? 26.418 7.179 -38.034 1.00 89.19 226 ALA A C 1
ATOM 1709 O O . ALA A 1 226 ? 27.140 6.472 -38.734 1.00 89.19 226 ALA A O 1
ATOM 1710 N N . GLU A 1 227 ? 26.033 8.396 -38.440 1.00 88.75 227 GLU A N 1
ATOM 1711 C CA . GLU A 1 227 ? 26.343 8.954 -39.768 1.00 88.75 227 GLU A CA 1
ATOM 1712 C C . GLU A 1 227 ? 27.854 9.005 -40.045 1.00 88.75 227 GLU A C 1
ATOM 1714 O O . GLU A 1 227 ? 28.327 8.684 -41.143 1.00 88.75 227 GLU A O 1
ATOM 1719 N N . ASN A 1 228 ? 28.613 9.355 -39.004 1.00 85.88 228 ASN A N 1
ATOM 1720 C CA . ASN A 1 228 ? 30.048 9.624 -39.056 1.00 85.88 228 ASN A CA 1
ATOM 1721 C C . ASN A 1 228 ? 30.906 8.415 -38.650 1.00 85.88 228 ASN A C 1
ATOM 1723 O O . ASN A 1 228 ? 32.091 8.574 -38.360 1.00 85.88 228 ASN A O 1
ATOM 1727 N N . LEU A 1 229 ? 30.331 7.210 -38.601 1.00 85.75 229 LEU A N 1
ATOM 1728 C CA . LEU A 1 229 ? 31.095 5.998 -38.318 1.00 85.75 229 LEU A CA 1
ATOM 1729 C C . LEU A 1 229 ? 32.049 5.681 -39.480 1.00 85.75 229 LEU A C 1
ATOM 1731 O O . LEU A 1 229 ? 31.614 5.353 -40.586 1.00 85.75 229 LEU A O 1
ATOM 1735 N N . GLU A 1 230 ? 33.353 5.742 -39.204 1.00 85.31 230 GLU A N 1
ATOM 1736 C CA . GLU A 1 230 ? 34.411 5.219 -40.071 1.00 85.31 230 GLU A CA 1
ATOM 1737 C C . GLU A 1 230 ? 34.981 3.928 -39.478 1.00 85.31 230 GLU A C 1
ATOM 1739 O O . GLU A 1 230 ? 35.708 3.946 -38.485 1.00 85.31 230 GLU A O 1
ATOM 1744 N N . LEU A 1 231 ? 34.644 2.793 -40.095 1.00 85.62 231 LEU A N 1
ATOM 1745 C CA . LEU A 1 231 ? 35.041 1.460 -39.619 1.00 85.62 231 LEU A CA 1
ATOM 1746 C C . LEU A 1 231 ? 36.199 0.856 -40.430 1.00 85.62 231 LEU A C 1
ATOM 1748 O O . LEU A 1 231 ? 36.830 -0.108 -40.002 1.00 85.62 231 LEU A O 1
ATOM 1752 N N . THR A 1 232 ? 36.523 1.437 -41.588 1.00 84.62 232 THR A N 1
ATOM 1753 C CA . THR A 1 232 ? 37.604 0.980 -42.472 1.00 84.62 232 THR A CA 1
ATOM 1754 C C . THR A 1 232 ? 38.628 2.079 -42.697 1.00 84.62 232 THR A C 1
ATOM 1756 O O . THR A 1 232 ? 38.263 3.221 -42.964 1.00 84.62 232 THR A O 1
ATOM 1759 N N . LYS A 1 233 ? 39.914 1.719 -42.704 1.00 85.69 233 LYS A N 1
ATOM 1760 C CA . LYS A 1 233 ? 41.001 2.616 -43.104 1.00 85.69 233 LYS A CA 1
ATOM 1761 C C . LYS A 1 233 ? 41.786 2.001 -44.253 1.00 85.69 233 LYS A C 1
ATOM 1763 O O . LYS A 1 233 ? 42.339 0.913 -44.117 1.00 85.69 233 LYS A O 1
ATOM 1768 N N . THR A 1 234 ? 41.876 2.718 -45.368 1.00 85.25 234 THR A N 1
ATOM 1769 C CA . THR A 1 234 ? 42.710 2.302 -46.503 1.00 85.25 234 THR A CA 1
ATOM 1770 C C . THR A 1 234 ? 44.154 2.737 -46.268 1.00 85.25 234 THR A C 1
ATOM 1772 O O . THR A 1 234 ? 44.413 3.897 -45.948 1.00 85.25 234 THR A O 1
ATOM 1775 N N . VAL A 1 235 ? 45.104 1.812 -46.430 1.00 86.25 235 VAL A N 1
ATOM 1776 C CA . VAL A 1 235 ? 46.545 2.091 -46.347 1.00 86.25 235 VAL A CA 1
ATOM 1777 C C . VAL A 1 235 ? 47.181 1.829 -47.703 1.00 86.25 235 VAL A C 1
ATOM 1779 O O . VAL A 1 235 ? 47.163 0.705 -48.200 1.00 86.25 235 VAL A O 1
ATOM 1782 N N . THR A 1 236 ? 47.784 2.865 -48.281 1.00 86.62 236 THR A N 1
ATOM 1783 C CA . THR A 1 236 ? 48.434 2.790 -49.593 1.00 86.62 236 THR A CA 1
ATOM 1784 C C . THR A 1 236 ? 49.950 2.780 -49.422 1.00 86.62 236 THR A C 1
ATOM 1786 O O . THR A 1 236 ? 50.509 3.658 -48.765 1.00 86.62 236 THR A O 1
ATOM 1789 N N . ARG A 1 237 ? 50.637 1.801 -50.026 1.00 85.62 237 ARG A N 1
ATOM 1790 C CA . ARG A 1 237 ? 52.106 1.756 -50.100 1.00 85.62 237 ARG A CA 1
ATOM 1791 C C . ARG A 1 237 ? 52.559 2.025 -51.529 1.00 85.62 237 ARG A C 1
ATOM 1793 O O . ARG A 1 237 ? 52.333 1.197 -52.405 1.00 85.62 237 ARG A O 1
ATOM 1800 N N . THR A 1 238 ? 53.265 3.130 -51.739 1.00 85.50 238 THR A N 1
ATOM 1801 C CA . THR A 1 238 ? 53.879 3.457 -53.032 1.00 85.50 238 THR A CA 1
ATOM 1802 C C . THR A 1 238 ? 55.336 3.009 -53.043 1.00 85.50 238 THR A C 1
ATOM 1804 O O . THR A 1 238 ? 56.129 3.463 -52.219 1.00 85.50 238 THR A O 1
ATOM 1807 N N . ILE A 1 239 ? 55.700 2.133 -53.981 1.00 83.25 239 ILE A N 1
ATOM 1808 C CA . ILE A 1 239 ? 57.095 1.755 -54.237 1.00 83.25 239 ILE A CA 1
ATOM 1809 C C . ILE A 1 239 ? 57.565 2.554 -55.448 1.00 83.25 239 ILE A C 1
ATOM 1811 O O . ILE A 1 239 ? 57.003 2.410 -56.528 1.00 83.25 239 ILE A O 1
ATOM 1815 N N . LYS A 1 240 ? 58.583 3.398 -55.264 1.00 82.06 240 LYS A N 1
ATOM 1816 C CA . LYS A 1 240 ? 59.243 4.111 -56.363 1.00 82.06 240 LYS A CA 1
ATOM 1817 C C . LYS A 1 240 ? 60.527 3.381 -56.726 1.00 82.06 240 LYS A C 1
ATOM 1819 O O . LYS A 1 240 ? 61.390 3.204 -55.863 1.00 82.06 240 LYS A O 1
ATOM 1824 N N . TYR A 1 241 ? 60.651 2.973 -57.982 1.00 79.00 241 TYR A N 1
ATOM 1825 C CA . TYR A 1 241 ? 61.861 2.341 -58.494 1.00 79.00 241 TYR A CA 1
ATOM 1826 C C . TYR A 1 241 ? 62.822 3.416 -59.005 1.00 79.00 241 TYR A C 1
ATOM 1828 O O . TYR A 1 241 ? 62.437 4.314 -59.754 1.00 79.00 241 TYR A O 1
ATOM 1836 N N . ARG A 1 242 ? 64.080 3.330 -58.569 1.00 80.75 242 ARG A N 1
ATOM 1837 C CA . ARG A 1 242 ? 65.172 4.188 -59.035 1.00 80.75 242 ARG A CA 1
ATOM 1838 C C . ARG A 1 242 ? 66.205 3.320 -59.732 1.00 80.75 242 ARG A C 1
ATOM 1840 O O . ARG A 1 242 ? 66.533 2.245 -59.230 1.00 80.75 242 ARG A O 1
ATOM 1847 N N . TYR A 1 243 ? 66.676 3.775 -60.884 1.00 81.00 243 TYR A N 1
ATOM 1848 C CA . TYR A 1 243 ? 67.749 3.141 -61.641 1.00 81.00 243 TYR A CA 1
ATOM 1849 C C . TYR A 1 243 ? 68.754 4.208 -62.075 1.00 81.00 243 TYR A C 1
ATOM 1851 O O . TYR A 1 243 ? 68.424 5.389 -62.137 1.00 81.00 243 TYR A O 1
ATOM 1859 N N . ASN A 1 244 ? 69.993 3.807 -62.338 1.00 82.94 244 ASN A N 1
ATOM 1860 C CA . ASN A 1 244 ? 70.978 4.710 -62.925 1.00 82.94 244 ASN A CA 1
ATOM 1861 C C . ASN A 1 244 ? 70.898 4.587 -64.447 1.00 82.94 244 ASN A C 1
ATOM 1863 O O . ASN A 1 244 ? 70.817 3.470 -64.962 1.00 82.94 244 ASN A O 1
ATOM 1867 N N . ASP A 1 245 ? 70.908 5.714 -65.155 1.00 80.25 245 ASP A N 1
ATOM 1868 C CA . ASP A 1 245 ? 71.042 5.714 -66.611 1.00 80.25 245 ASP A CA 1
ATOM 1869 C C . ASP A 1 245 ? 72.456 5.276 -67.050 1.00 80.25 245 ASP A C 1
ATOM 1871 O O . ASP A 1 245 ? 73.351 5.067 -66.226 1.00 80.25 245 ASP A O 1
ATOM 1875 N N . GLU A 1 246 ? 72.674 5.132 -68.361 1.00 81.75 246 GLU A N 1
ATOM 1876 C CA . GLU A 1 246 ? 73.957 4.695 -68.942 1.00 81.75 246 GLU A CA 1
ATOM 1877 C C . GLU A 1 246 ? 75.145 5.616 -68.589 1.00 81.75 246 GLU A C 1
ATOM 1879 O O . GLU A 1 246 ? 76.298 5.216 -68.734 1.00 81.75 246 GLU A O 1
ATOM 1884 N N . ASN A 1 247 ? 74.878 6.822 -68.071 1.00 82.12 247 ASN A N 1
ATOM 1885 C CA . ASN A 1 247 ? 75.879 7.793 -67.631 1.00 82.12 247 ASN A CA 1
ATOM 1886 C C . ASN A 1 247 ? 76.048 7.833 -66.098 1.00 82.12 247 ASN A C 1
ATOM 1888 O O . ASN A 1 247 ? 76.770 8.687 -65.580 1.00 82.12 247 ASN A O 1
ATOM 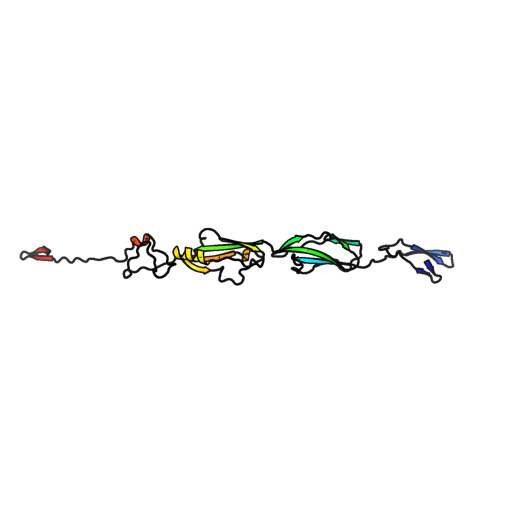1892 N N . GLY A 1 248 ? 75.396 6.931 -65.356 1.00 74.75 248 GLY A N 1
ATOM 1893 C CA . GLY A 1 248 ? 75.475 6.845 -63.896 1.00 74.75 248 GLY A CA 1
ATOM 1894 C C . GLY A 1 248 ? 74.609 7.863 -63.147 1.00 74.75 248 GLY A C 1
ATOM 1895 O O . GLY A 1 248 ? 74.774 8.012 -61.935 1.00 74.75 248 GLY A O 1
ATOM 1896 N N . LYS A 1 249 ? 73.694 8.567 -63.826 1.00 79.94 249 LYS A N 1
ATOM 1897 C CA . LYS A 1 249 ? 72.775 9.516 -63.187 1.00 79.94 249 LYS A CA 1
ATOM 1898 C C . LYS A 1 249 ? 71.540 8.780 -62.673 1.00 79.94 249 LYS A C 1
ATOM 1900 O O . LYS A 1 249 ? 70.895 8.046 -63.416 1.00 79.94 249 LYS A O 1
ATOM 1905 N N . GLU A 1 250 ? 71.194 9.011 -61.408 1.00 75.75 250 GLU A N 1
ATOM 1906 C CA . GLU A 1 250 ? 69.988 8.447 -60.800 1.00 75.75 250 GLU A CA 1
ATOM 1907 C C . GLU A 1 250 ? 68.737 9.041 -61.473 1.00 75.75 250 GLU A C 1
ATOM 1909 O O . GLU A 1 250 ? 68.530 10.259 -61.480 1.00 75.75 250 GLU A O 1
ATOM 1914 N N . VAL A 1 251 ? 67.910 8.173 -62.050 1.00 76.62 251 VAL A N 1
ATOM 1915 C CA . VAL A 1 251 ? 66.620 8.493 -62.663 1.00 76.62 251 VAL A CA 1
ATOM 1916 C C . VAL A 1 251 ? 65.511 7.687 -61.987 1.00 76.62 251 VAL A C 1
ATOM 1918 O O . VAL A 1 251 ? 65.685 6.544 -61.555 1.00 76.62 251 VAL A O 1
ATOM 1921 N N . THR A 1 252 ? 64.350 8.313 -61.846 1.00 69.44 252 THR A N 1
ATOM 1922 C CA . THR A 1 252 ? 63.126 7.671 -61.362 1.00 69.44 252 THR A CA 1
ATOM 1923 C C . THR A 1 252 ? 62.352 7.128 -62.554 1.00 69.44 252 THR A C 1
ATOM 1925 O O . THR A 1 252 ? 62.125 7.870 -63.507 1.00 69.44 252 THR A O 1
ATOM 1928 N N . ALA A 1 253 ? 61.936 5.861 -62.499 1.00 64.44 253 ALA A N 1
ATOM 1929 C CA . ALA A 1 253 ? 60.856 5.403 -63.368 1.00 64.44 253 ALA A CA 1
ATOM 1930 C C . ALA A 1 253 ? 59.549 6.010 -62.836 1.00 64.44 253 ALA A C 1
ATOM 1932 O O . ALA A 1 253 ? 59.287 5.889 -61.633 1.00 64.44 253 ALA A O 1
ATOM 1933 N N . ASP A 1 254 ? 58.794 6.690 -63.702 1.00 58.16 254 ASP A N 1
ATOM 1934 C CA . ASP A 1 254 ? 57.420 7.116 -63.403 1.00 58.16 254 ASP A CA 1
ATOM 1935 C C . ASP A 1 254 ? 56.496 5.906 -63.188 1.00 58.16 254 ASP A C 1
ATOM 1937 O O . ASP A 1 254 ? 56.651 4.895 -63.918 1.00 58.16 254 ASP A O 1
#

Secondary structure (DSSP, 8-state):
-B-TT--B-----TT--EEPPPEEEEEE-TT--EEEEEE--EE---EEEEEEEEEETT--EEEEEEEEEEEEETT-EEE--PPP-TTEEEEE--TTSEEE--SEEEEEEEEEEEPEEEEEEEEEE-TTSS-EE-SSPEEEEEETTSB----SHHHHHHHHHTTEEEEEETTTSSS--B--SSGGGGEEEEEEEE------TTSPPP-TTSBSSTT-TTPPBPPGGGGG---------PPPPEEE-TTS-EEE--

Nearest PDB structures (foldseek):
  7yl6-assembly1_A  TM=5.950E-01  e=2.651E-11  Lactococcus lactis subsp. lactis
  7yl4-assembly2_B  TM=5.483E-01  e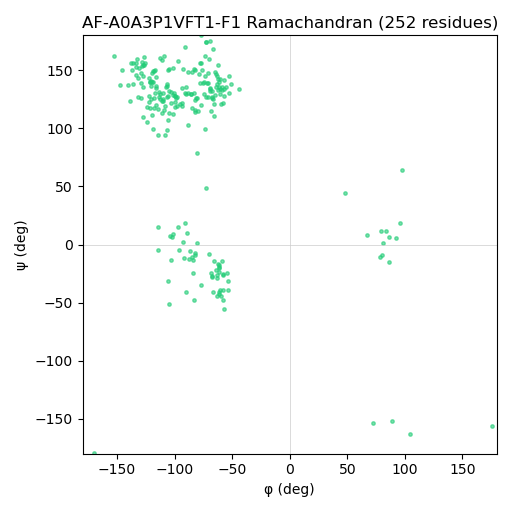=1.445E-11  Lactococcus lactis subsp. lactis
  7yl5-assembly2_B  TM=5.720E-01  e=1.637E-10  Lactococcus lactis subsp. lactis
  3tuo-assembly1_B  TM=2.257E-01  e=2.232E+00  Homo sapiens
  7ttz-assembly1_C  TM=2.028E-01  e=1.031E+00  Staphylococcus aureus

pLDDT: mean 89.2, std 9.42, range [56.41, 98.75]

Foldseek 3Di:
DADPVRDDDDDDDPPDAFKDDWDKDWDADPVGDIDIDIGIDGHFAAFEWEKEFEAEPVRHGQDDIDTQDDRHTWQAKTAADDDDHQQKDWDDFDPVNIDTGDHYYHYGYTYIYGDKAKAWEWEWACQPVDTDTDDDIDMDIDGAFDAGPDDCPVVQLVVLQVQKDWDDWQQVPDDRNGGGSPNVVRYTYTYIYGHDDDDAPPDDQFDAPCFPDPVDPSGYGDHPVSVPDDRDDDDDDDDWDWDAPPVRHIDTDD

Radius of gyration: 46.16 Å; Cα contacts (8 Å, |Δi|>4): 453; chains: 1; bounding box: 109×27×155 Å

Mean predicted aligned error: 11.54 Å